Protein AF-A0A3C0INK4-F1 (afdb_monomer)

Foldseek 3Di:
DDPDQDAFDQEPQGTHGQDWDDKDKDKDKDWDDPDPFKIKMKMKMKIWTAWHLWDCPPPDDPQFDLDWPALQAQDDPLHGAFPDDDPPDPRPRRPTHSQHPHDDLPQTTTKMKMKMKIWMGGHQKIKIKMKIKMWGADPNQDHPNDGDIKIKMKIKIKIKGADDVRFKIKMKMKMKIKIFGPPAFADPPQPPHDHRDGFIKMKIKIKIKIWGHPDPFKIKMKMWMKMFIGRGHNRHSRHRDIDTDMGIDIGGHD

Nearest PDB structures (foldseek):
  1nqg-assembly1_A  TM=5.247E-01  e=2.963E-02  Escherichia coli
  4aiq-assembly1_A  TM=4.097E-01  e=4.530E-02  Neisseria meningitidis
  6z99-assembly1_A  TM=4.429E-01  e=3.990E-01  Pseudomonas aeruginosa PAO1
  1by5-assembly1_A  TM=4.501E-01  e=3.060E-01  Escherichia coli
  6z8q-assembly1_A  TM=4.241E-01  e=1.153E+00  Pseudomonas aeruginosa PAO1

Radius of gyration: 21.3 Å; Cα contacts (8 Å, |Δi|>4): 584; chains: 1; bounding box: 51×48×57 Å

Sequence (254 aa):
GNTQPTPDAVNNFGIVRTKRSPSVFAKIAYDKQINSDLRFRISGSIYNNANSQRNTLFAGDRTGSNYFGVMEPATINGLPISIGTSPSNPATQAGPNFTSGRFDPSVANRVTAINISPFLKYKGLELQGGYDNIKGSAYSDVANGSWNKRGWNQIYAEAVYRFFSDQVYVGVRYVSANGEPGGMRYGANDAGKTVGAQAKVNINRLAFAAGYMPTRNMLLKVELLNQQYKDFPWSDYRYEAKLSGFMISAVIGF

pLDDT: mean 88.01, std 14.51, range [35.09, 98.75]

Mean predicted aligned error: 7.07 Å

Secondary structure (DSSP, 8-state):
-----PPPEEETTEEE------EEEEEEEEEEE-SSSEEEEEEEEEEEES--S---TTT--SS--SSSS-SPPPEETTEEPPTTS--SS--B-----TTTT-------SEEEEEEEEEEEEETTEEEEEEEEEEEEE-GGGEETTEE-PEEEEEEEEEEEEEETTTTEEEEEEEEEEEE--TT-B--TTSTTS-TTSBP-EEEEEEEEEEEE-SSTTEEEEEEEEEEEEES--TTSTTTT-EEEEEEEEEEE--

Solvent-accessible surface area (backbone atoms only — not comparable to full-atom values): 13737 Å² total; per-residue (Å²): 128,89,81,71,85,61,75,62,44,75,45,102,60,44,83,41,84,37,69,72,47,73,73,51,73,51,74,51,73,51,76,45,74,78,53,100,47,36,35,42,31,40,33,40,36,41,38,37,27,80,23,35,83,65,56,45,90,78,73,59,74,87,86,51,41,95,40,77,87,30,89,67,53,51,24,61,98,85,40,75,48,51,55,88,68,82,74,93,53,88,59,54,72,66,69,96,52,53,59,21,68,61,86,64,55,53,46,30,22,21,36,38,38,38,38,39,38,46,38,39,32,51,69,49,36,38,39,40,38,35,41,38,43,35,42,21,23,33,77,83,34,42,50,83,91,38,79,50,72,35,45,40,39,34,41,39,43,35,42,35,43,39,39,80,92,68,30,32,38,44,34,41,37,41,37,42,37,37,32,35,43,60,96,43,48,25,44,90,80,28,84,98,51,58,63,71,38,76,32,58,31,38,37,39,37,44,35,40,36,40,36,40,34,92,44,101,41,34,37,42,36,42,37,42,39,43,34,43,33,38,64,43,35,66,52,40,69,48,37,78,32,74,48,74,53,71,46,77,49,78,47,78,62,132

Structure (mmCIF, N/CA/C/O backbone):
data_AF-A0A3C0INK4-F1
#
_entry.id   AF-A0A3C0INK4-F1
#
loop_
_atom_site.group_PDB
_at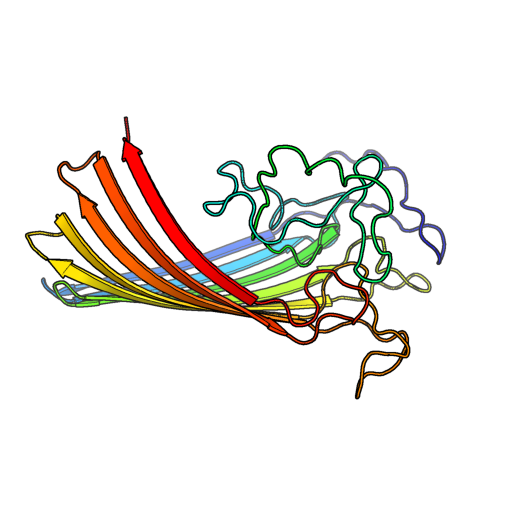om_site.id
_atom_site.type_symbol
_atom_site.label_atom_id
_atom_site.label_alt_id
_atom_site.label_comp_id
_atom_site.label_asym_id
_atom_site.label_entity_id
_atom_site.label_seq_id
_atom_site.pdbx_PDB_ins_code
_atom_site.Cartn_x
_atom_site.Cartn_y
_atom_site.Cartn_z
_atom_site.occupancy
_atom_site.B_iso_or_equiv
_atom_site.auth_seq_id
_atom_site.auth_comp_id
_atom_site.auth_asym_id
_atom_site.auth_atom_id
_atom_site.pdbx_PDB_model_num
ATOM 1 N N . GLY A 1 1 ? 31.359 3.739 3.525 1.00 39.81 1 GLY A N 1
ATOM 2 C CA . GLY A 1 1 ? 30.600 2.615 2.938 1.00 39.81 1 GLY A CA 1
ATOM 3 C C . GLY A 1 1 ? 31.432 1.995 1.837 1.00 39.81 1 GLY A C 1
ATOM 4 O O . GLY A 1 1 ? 32.023 2.754 1.086 1.00 39.81 1 GLY A O 1
ATOM 5 N N . ASN A 1 2 ? 31.516 0.661 1.801 1.00 35.09 2 ASN A N 1
ATOM 6 C CA . ASN A 1 2 ? 32.362 -0.133 0.898 1.00 35.09 2 ASN A CA 1
ATOM 7 C C . ASN A 1 2 ? 32.404 0.419 -0.542 1.00 35.09 2 ASN A C 1
ATOM 9 O O . ASN A 1 2 ? 31.366 0.524 -1.192 1.00 35.09 2 ASN A O 1
ATOM 13 N N . THR A 1 3 ? 33.609 0.752 -1.011 1.00 43.62 3 THR A N 1
ATOM 14 C CA . THR A 1 3 ? 33.939 1.329 -2.330 1.00 43.62 3 THR A CA 1
ATOM 15 C C . THR A 1 3 ? 34.221 0.274 -3.400 1.00 43.62 3 THR A C 1
ATOM 17 O O . THR A 1 3 ? 34.671 0.618 -4.490 1.00 43.62 3 THR A O 1
ATOM 20 N N . GLN A 1 4 ? 33.970 -1.005 -3.109 1.00 50.50 4 GLN A N 1
ATOM 21 C CA . GLN A 1 4 ? 34.207 -2.078 -4.069 1.00 50.50 4 GLN A CA 1
ATOM 22 C C . GLN A 1 4 ? 33.312 -1.885 -5.307 1.00 50.50 4 GLN A C 1
ATOM 24 O O . GLN A 1 4 ? 32.102 -1.680 -5.141 1.00 50.50 4 GLN A O 1
ATOM 29 N N . PRO A 1 5 ? 33.876 -1.921 -6.531 1.00 55.62 5 PRO A N 1
ATOM 30 C CA . PRO A 1 5 ? 33.098 -1.834 -7.756 1.00 55.62 5 PRO A CA 1
ATOM 31 C C . PRO A 1 5 ? 32.141 -3.023 -7.798 1.00 55.62 5 PRO A C 1
ATOM 33 O O . PRO A 1 5 ? 32.549 -4.181 -7.846 1.00 55.62 5 PRO A O 1
ATOM 36 N N . THR A 1 6 ? 30.846 -2.742 -7.708 1.00 61.03 6 THR A N 1
ATOM 37 C CA . THR A 1 6 ? 29.823 -3.756 -7.932 1.00 61.03 6 THR A CA 1
ATOM 38 C C . THR A 1 6 ? 29.750 -4.045 -9.431 1.00 61.03 6 THR A C 1
ATOM 40 O O . THR A 1 6 ? 29.879 -3.103 -10.213 1.00 61.03 6 THR A O 1
ATOM 43 N N . PRO A 1 7 ? 29.525 -5.305 -9.844 1.00 71.25 7 PRO A N 1
ATOM 44 C CA . PRO A 1 7 ? 29.338 -5.640 -11.252 1.00 71.25 7 PRO A CA 1
ATOM 45 C C . PRO A 1 7 ? 28.243 -4.767 -11.870 1.00 71.25 7 PRO A C 1
ATOM 47 O O . PRO A 1 7 ? 27.206 -4.533 -11.235 1.00 71.25 7 PRO A O 1
ATOM 50 N N . ASP A 1 8 ? 28.473 -4.273 -13.084 1.00 81.81 8 ASP A N 1
ATOM 51 C CA . ASP A 1 8 ? 27.452 -3.529 -13.812 1.00 81.81 8 ASP A CA 1
ATOM 52 C C . ASP A 1 8 ? 26.285 -4.457 -14.188 1.00 81.81 8 ASP A C 1
ATOM 54 O O . ASP A 1 8 ? 26.465 -5.646 -14.455 1.00 81.81 8 ASP A O 1
ATOM 58 N N . ALA A 1 9 ? 25.067 -3.918 -14.181 1.00 81.56 9 ALA A N 1
ATOM 59 C CA . ALA A 1 9 ? 23.890 -4.643 -14.634 1.00 81.56 9 ALA A CA 1
ATOM 60 C C . ALA A 1 9 ? 23.828 -4.579 -16.162 1.00 81.56 9 ALA A C 1
ATOM 62 O O . ALA A 1 9 ? 24.248 -3.591 -16.757 1.00 81.56 9 ALA A O 1
ATOM 63 N N . VAL A 1 10 ? 23.283 -5.606 -16.805 1.00 83.62 10 VAL A N 1
ATOM 64 C CA . VAL A 1 10 ? 23.081 -5.620 -18.259 1.00 83.62 10 VAL A CA 1
ATOM 65 C C . VAL A 1 10 ? 21.589 -5.711 -18.535 1.00 83.62 10 VAL A C 1
ATOM 67 O O . VAL A 1 10 ? 20.890 -6.522 -17.928 1.00 83.62 10 VAL A O 1
ATOM 70 N N . ASN A 1 11 ? 21.094 -4.857 -19.424 1.00 84.62 11 ASN A N 1
ATOM 71 C CA . ASN A 1 11 ? 19.722 -4.897 -19.914 1.00 84.62 11 ASN A CA 1
ATOM 72 C C . ASN A 1 11 ? 19.696 -4.780 -21.450 1.00 84.62 11 ASN A C 1
ATOM 74 O O . ASN A 1 11 ? 20.742 -4.714 -22.095 1.00 84.62 11 ASN A O 1
ATOM 78 N N . ASN A 1 12 ? 18.501 -4.718 -22.044 1.00 85.12 12 ASN A N 1
ATOM 79 C CA . ASN A 1 12 ? 18.325 -4.642 -23.503 1.00 85.12 12 ASN A CA 1
ATOM 80 C C . ASN A 1 12 ? 18.949 -3.392 -24.160 1.00 85.12 12 ASN A C 1
ATOM 82 O O . ASN A 1 12 ? 19.055 -3.338 -25.380 1.00 85.12 12 ASN A O 1
ATOM 86 N N . PHE A 1 13 ? 19.347 -2.394 -23.370 1.00 84.50 13 PHE A N 1
ATOM 87 C CA . PHE A 1 13 ? 19.984 -1.153 -23.813 1.00 84.50 13 PHE A CA 1
ATOM 88 C C . PHE A 1 13 ? 21.476 -1.085 -23.438 1.00 84.50 13 PHE A C 1
ATOM 90 O O . PHE A 1 13 ? 22.099 -0.036 -23.608 1.00 84.50 13 PHE A O 1
ATOM 97 N N . GLY A 1 14 ? 22.055 -2.186 -22.944 1.00 85.25 14 GLY A N 1
ATOM 98 C CA . GLY A 1 14 ? 23.482 -2.325 -22.659 1.00 85.25 14 GLY A CA 1
ATOM 99 C C . GLY A 1 14 ? 23.831 -2.332 -21.169 1.00 85.25 14 GLY A C 1
ATOM 100 O O . GLY A 1 14 ? 23.090 -2.849 -20.332 1.00 85.25 14 GLY A O 1
ATOM 101 N N . ILE A 1 15 ? 25.016 -1.801 -20.857 1.00 84.81 15 ILE A N 1
ATOM 102 C CA . ILE A 1 15 ? 25.606 -1.806 -19.514 1.00 84.81 15 ILE A CA 1
ATOM 103 C C . ILE A 1 15 ? 25.034 -0.655 -18.675 1.00 84.81 15 ILE A C 1
ATOM 105 O O . ILE A 1 15 ? 25.064 0.511 -19.071 1.00 84.81 15 ILE A O 1
ATOM 109 N N . VAL A 1 16 ? 24.561 -0.977 -17.474 1.00 85.94 16 VAL A N 1
ATOM 110 C CA . VAL A 1 16 ? 23.967 -0.061 -16.502 1.00 85.94 16 VAL A CA 1
ATOM 111 C C . VAL A 1 16 ? 24.802 -0.041 -15.225 1.00 85.94 16 VAL A C 1
ATOM 113 O O . VAL A 1 16 ? 24.887 -1.028 -14.492 1.00 85.94 16 VAL A O 1
ATOM 116 N N . ARG A 1 17 ? 25.376 1.124 -14.913 1.00 81.88 17 ARG A N 1
ATOM 117 C CA . ARG A 1 17 ? 26.256 1.286 -13.748 1.00 81.88 17 ARG A CA 1
ATOM 118 C C . ARG A 1 17 ? 25.521 1.086 -12.422 1.00 81.88 17 ARG A C 1
ATOM 120 O O . ARG A 1 17 ? 24.546 1.784 -12.124 1.00 81.88 17 ARG A O 1
ATOM 127 N N . THR A 1 18 ? 26.045 0.213 -11.562 1.00 81.75 18 THR A N 1
ATOM 128 C CA . THR A 1 18 ? 25.401 -0.164 -10.285 1.00 81.75 18 THR A CA 1
ATOM 129 C C . THR A 1 18 ? 25.934 0.569 -9.049 1.00 81.75 18 THR A C 1
ATOM 131 O O . THR A 1 18 ? 25.636 0.186 -7.916 1.00 81.75 18 THR A O 1
ATOM 134 N N . LYS A 1 19 ? 26.685 1.665 -9.243 1.00 83.69 19 LYS A N 1
ATOM 135 C CA . LYS A 1 19 ? 27.312 2.437 -8.154 1.00 83.69 19 LYS A CA 1
ATOM 136 C C . LYS A 1 19 ? 26.316 2.783 -7.042 1.00 83.69 19 LYS A C 1
ATOM 138 O O . LYS A 1 19 ? 25.370 3.544 -7.255 1.00 83.69 19 LYS A O 1
ATOM 143 N N . ARG A 1 20 ? 26.588 2.280 -5.837 1.00 87.56 20 ARG A N 1
ATOM 144 C CA . ARG A 1 20 ? 25.758 2.508 -4.649 1.00 87.56 20 ARG A CA 1
ATOM 145 C C . ARG A 1 20 ? 25.823 3.965 -4.193 1.00 87.56 20 ARG A C 1
ATOM 147 O O . ARG A 1 20 ? 26.881 4.590 -4.195 1.00 87.56 20 ARG A O 1
ATOM 154 N N . SER A 1 21 ? 24.678 4.472 -3.766 1.00 91.19 21 SER A N 1
ATOM 155 C CA . SER A 1 21 ? 24.490 5.802 -3.197 1.00 91.19 21 SER A CA 1
ATOM 156 C C . SER A 1 21 ? 23.994 5.681 -1.753 1.00 91.19 21 SER A C 1
ATOM 158 O O . SER A 1 21 ? 23.329 4.693 -1.418 1.00 91.19 21 SER A O 1
ATOM 160 N N . PRO A 1 22 ? 24.290 6.663 -0.885 1.00 92.12 22 PRO A N 1
ATOM 161 C CA . PRO A 1 22 ? 23.700 6.724 0.446 1.00 92.12 22 PRO A CA 1
ATOM 162 C C . PRO A 1 22 ? 22.168 6.720 0.393 1.00 92.12 22 PRO A C 1
ATOM 164 O O . PRO A 1 22 ? 21.564 7.225 -0.555 1.00 92.12 22 PRO A O 1
ATOM 167 N N . SER A 1 23 ? 21.551 6.160 1.433 1.00 94.00 23 SER A N 1
ATOM 168 C CA . SER A 1 23 ? 20.118 6.336 1.680 1.00 94.00 23 SER A CA 1
ATOM 169 C C . SER A 1 23 ? 19.925 7.488 2.655 1.00 94.00 23 SER A C 1
ATOM 171 O O . SER A 1 23 ? 20.630 7.555 3.660 1.00 94.00 23 SER A O 1
ATOM 173 N N . VAL A 1 24 ? 18.961 8.358 2.382 1.00 95.94 24 VAL A N 1
ATOM 174 C CA . VAL A 1 24 ? 18.567 9.457 3.267 1.00 95.94 24 VAL A CA 1
ATOM 175 C C . VAL A 1 24 ? 17.118 9.243 3.665 1.00 95.94 24 VAL A C 1
ATOM 177 O O . VAL A 1 24 ? 16.276 8.957 2.816 1.00 95.94 24 VAL A O 1
ATOM 180 N N . PHE A 1 25 ? 16.818 9.375 4.951 1.00 96.81 25 PHE A N 1
ATOM 181 C CA . PHE A 1 25 ? 15.455 9.292 5.449 1.00 96.81 25 PHE A CA 1
ATOM 182 C C . PHE A 1 25 ? 15.209 10.359 6.506 1.00 96.81 25 PHE A C 1
ATOM 184 O O . PHE A 1 25 ? 16.113 10.737 7.247 1.00 96.81 25 PHE A O 1
ATOM 191 N N . ALA A 1 26 ? 13.973 10.834 6.569 1.00 98.25 26 ALA A N 1
ATOM 192 C CA . ALA A 1 26 ? 13.518 11.748 7.600 1.00 98.25 26 ALA A CA 1
ATOM 193 C C . ALA A 1 26 ? 12.065 11.439 7.951 1.00 98.25 26 ALA A C 1
ATOM 195 O O . ALA A 1 26 ? 11.282 11.005 7.101 1.00 98.25 26 ALA A O 1
ATOM 196 N N . LYS A 1 27 ? 11.705 11.670 9.211 1.00 98.50 27 LYS A N 1
ATOM 197 C CA . LYS A 1 27 ? 10.340 11.528 9.707 1.00 98.50 27 LYS A CA 1
ATOM 198 C C . LYS A 1 27 ? 10.056 12.626 10.713 1.00 98.50 27 LYS A C 1
ATOM 200 O O . LYS A 1 27 ? 10.868 12.881 11.596 1.00 98.50 27 LYS A O 1
ATOM 205 N N . ILE A 1 28 ? 8.885 13.226 10.583 1.00 98.44 28 ILE A N 1
ATOM 206 C CA . ILE A 1 28 ? 8.348 14.188 11.536 1.00 98.44 28 ILE A CA 1
ATOM 207 C C . ILE A 1 28 ? 6.951 13.743 11.948 1.00 98.44 28 ILE A C 1
ATOM 209 O O . ILE A 1 28 ? 6.222 13.126 11.166 1.00 98.44 28 ILE A O 1
ATOM 213 N N . ALA A 1 29 ? 6.580 14.030 13.189 1.00 98.38 29 ALA A N 1
ATOM 214 C CA . ALA A 1 29 ? 5.248 13.751 13.691 1.00 98.38 29 ALA A CA 1
ATOM 215 C C . ALA A 1 29 ? 4.838 14.792 14.729 1.00 98.38 29 ALA A C 1
ATOM 217 O O . ALA A 1 29 ? 5.654 15.227 15.539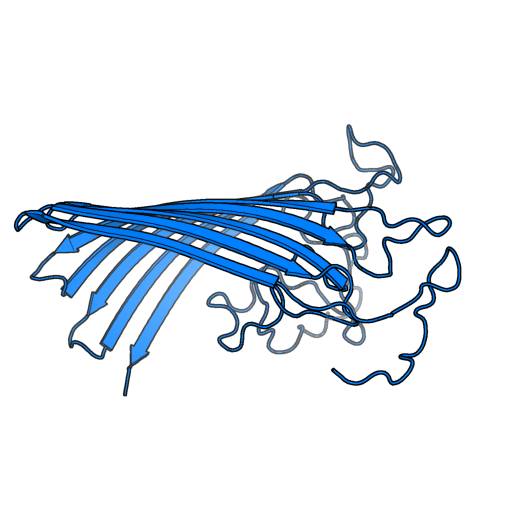 1.00 98.38 29 ALA A O 1
ATOM 218 N N . TYR A 1 30 ? 3.559 15.142 14.708 1.00 98.50 30 TYR A N 1
ATOM 219 C CA . TYR A 1 30 ? 2.878 15.848 15.780 1.00 98.50 30 TYR A CA 1
ATOM 220 C C . TYR A 1 30 ? 1.850 14.893 16.376 1.00 98.50 30 TYR A C 1
ATOM 222 O O . TYR A 1 30 ? 1.036 14.342 15.638 1.00 98.50 30 TYR A O 1
ATOM 230 N N . ASP A 1 31 ? 1.901 14.675 17.685 1.00 98.50 31 ASP A N 1
ATOM 231 C CA . ASP A 1 31 ? 0.983 13.806 18.421 1.00 98.50 31 ASP A CA 1
ATOM 232 C C . ASP A 1 31 ? 0.559 14.528 19.695 1.00 98.50 31 ASP A C 1
ATOM 234 O O . ASP A 1 31 ? 1.404 14.949 20.491 1.00 98.50 31 ASP A O 1
ATOM 238 N N . LYS A 1 32 ? -0.747 14.719 19.865 1.00 98.38 32 LYS A N 1
ATOM 239 C CA . LYS A 1 32 ? -1.294 15.439 21.004 1.00 98.38 32 LYS A CA 1
ATOM 2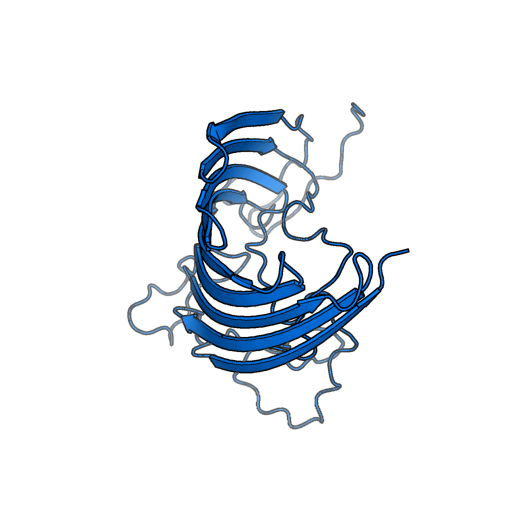40 C C . LYS A 1 32 ? -2.575 14.786 21.493 1.00 98.38 32 LYS A C 1
ATOM 242 O O . LYS A 1 32 ? -3.564 14.677 20.768 1.00 98.38 32 LYS A O 1
ATOM 247 N N . GLN A 1 33 ? -2.565 14.436 22.774 1.00 98.19 33 GLN A N 1
ATOM 248 C CA . GLN A 1 33 ? -3.781 14.261 23.553 1.00 98.19 33 GLN A CA 1
ATOM 249 C C . GLN A 1 33 ? -4.325 15.660 23.874 1.00 98.19 33 GLN A C 1
ATOM 251 O O . GLN A 1 33 ? -3.692 16.417 24.612 1.00 98.19 33 GLN A O 1
ATOM 256 N N . ILE A 1 34 ? -5.438 16.034 23.247 1.00 97.88 34 ILE A N 1
ATOM 257 C CA . ILE A 1 34 ? -6.031 17.371 23.373 1.00 97.88 34 ILE A CA 1
ATOM 258 C C . ILE A 1 34 ? -6.817 17.468 24.686 1.00 97.88 34 ILE A C 1
ATOM 260 O O . ILE A 1 34 ? -6.717 18.467 25.390 1.00 97.88 34 ILE A O 1
ATOM 264 N N . ASN A 1 35 ? -7.566 16.418 25.029 1.00 97.38 35 ASN A N 1
ATOM 265 C CA . ASN A 1 35 ? -8.278 16.258 26.302 1.00 97.38 35 ASN A CA 1
ATOM 266 C C . ASN A 1 35 ? -8.450 14.759 26.622 1.00 97.38 35 ASN A C 1
ATOM 268 O O . ASN A 1 35 ? -7.834 13.933 25.955 1.00 97.38 35 ASN A O 1
ATOM 272 N N . SER A 1 36 ? -9.260 14.381 27.616 1.00 96.12 36 SER A N 1
ATOM 273 C CA . SER A 1 36 ? -9.478 12.968 27.986 1.00 96.12 36 SER A CA 1
ATOM 274 C C . SER A 1 36 ? -10.001 12.093 26.842 1.00 96.12 36 SER A C 1
ATOM 276 O O . SER A 1 36 ? -9.715 10.899 26.808 1.00 96.12 36 SER A O 1
ATOM 278 N N . ASP A 1 37 ? -10.715 12.686 25.885 1.00 96.50 37 ASP A N 1
ATOM 279 C CA . ASP A 1 37 ? -11.488 11.959 24.880 1.00 96.50 37 ASP A CA 1
ATOM 280 C C . ASP A 1 37 ? -10.878 12.063 23.479 1.00 96.50 37 ASP A C 1
ATOM 282 O O . ASP A 1 37 ? -11.095 11.178 22.653 1.00 96.50 37 ASP A O 1
ATOM 286 N N . LEU A 1 38 ? -10.136 13.139 23.200 1.00 98.12 38 LEU A N 1
ATOM 287 C CA . LEU A 1 38 ? -9.653 13.500 21.873 1.00 98.12 38 LEU A CA 1
ATOM 288 C C . LEU A 1 38 ? -8.126 13.413 21.778 1.00 98.12 38 LEU A C 1
ATOM 290 O O . LEU A 1 38 ? -7.400 14.142 22.462 1.00 98.12 38 LEU A O 1
ATOM 294 N N . ARG A 1 39 ? -7.644 12.595 20.841 1.00 98.44 39 ARG A N 1
ATOM 295 C CA . ARG A 1 39 ? -6.241 12.533 20.421 1.00 98.44 39 ARG A CA 1
ATOM 296 C C . ARG A 1 39 ? -6.131 12.791 18.932 1.00 98.44 39 ARG A C 1
ATOM 298 O O . ARG A 1 39 ? -6.867 12.208 18.143 1.00 98.44 39 ARG A O 1
ATOM 305 N N . PHE A 1 40 ? -5.154 13.593 18.547 1.00 98.50 40 PHE A N 1
ATOM 306 C CA . PHE A 1 40 ? -4.812 13.818 17.153 1.00 98.50 40 PHE A CA 1
ATOM 307 C C . PHE A 1 40 ? -3.334 13.526 16.928 1.00 98.50 40 PHE A C 1
ATOM 309 O O . PHE A 1 40 ? -2.484 13.917 17.728 1.00 98.50 40 PHE A O 1
ATOM 316 N N . ARG A 1 41 ? -3.026 12.857 15.818 1.00 98.62 41 ARG A N 1
ATOM 317 C CA . ARG A 1 41 ? -1.658 12.661 15.358 1.00 98.62 41 ARG A CA 1
ATOM 318 C C . ARG A 1 41 ? -1.582 12.832 13.853 1.00 98.62 41 ARG A C 1
ATOM 320 O O . ARG A 1 41 ? -2.395 12.293 13.116 1.00 98.62 41 ARG A O 1
ATOM 327 N N . ILE A 1 42 ? -0.538 13.491 13.384 1.00 98.56 42 ILE A N 1
ATOM 328 C CA . ILE A 1 42 ? -0.155 13.487 11.977 1.00 98.56 42 ILE A CA 1
ATOM 329 C C . ILE A 1 42 ? 1.337 13.219 11.879 1.00 98.56 42 ILE A C 1
ATOM 331 O O . ILE A 1 42 ? 2.130 13.745 12.656 1.00 98.56 42 ILE A O 1
ATOM 335 N N . SER A 1 43 ? 1.728 12.373 10.934 1.00 98.62 43 SER A N 1
ATOM 336 C CA . SER A 1 43 ? 3.136 12.134 10.636 1.00 98.62 43 SER A CA 1
ATOM 337 C C . SER A 1 43 ? 3.401 12.209 9.147 1.00 98.62 43 SER A C 1
ATOM 339 O O . SER A 1 43 ? 2.525 11.897 8.342 1.00 98.62 43 SER A O 1
ATOM 341 N N . GLY A 1 44 ? 4.618 12.611 8.804 1.00 98.62 44 GLY A N 1
ATOM 342 C CA . GLY A 1 44 ? 5.140 12.579 7.451 1.00 98.62 44 GLY A CA 1
ATOM 343 C C . GLY A 1 44 ? 6.536 11.975 7.454 1.00 98.62 44 GLY A C 1
ATOM 344 O O . GLY A 1 44 ? 7.317 12.201 8.381 1.00 98.62 44 GLY A O 1
ATOM 345 N N . SER A 1 45 ? 6.866 11.205 6.428 1.00 98.38 45 SER A N 1
ATOM 346 C CA . SER A 1 45 ? 8.216 10.683 6.241 1.00 98.38 45 SER A CA 1
ATOM 347 C C . SER A 1 45 ? 8.626 10.686 4.783 1.00 98.38 45 SER A C 1
ATOM 349 O O . SER A 1 45 ? 7.788 10.540 3.896 1.00 98.38 45 SER A O 1
ATOM 351 N N . ILE A 1 46 ? 9.929 10.786 4.561 1.00 98.25 46 ILE A N 1
ATOM 352 C CA . ILE A 1 46 ? 10.564 10.628 3.261 1.00 98.25 46 ILE A CA 1
ATOM 353 C C . ILE A 1 46 ? 11.713 9.628 3.379 1.00 98.25 46 ILE A C 1
ATOM 355 O O . ILE A 1 46 ? 12.460 9.631 4.356 1.00 98.25 46 ILE A O 1
ATOM 359 N N . TYR A 1 47 ? 11.862 8.789 2.365 1.00 97.06 47 TYR A N 1
ATOM 360 C CA . TYR A 1 47 ? 13.012 7.926 2.142 1.00 97.06 47 TYR A CA 1
ATOM 361 C C . TYR A 1 47 ? 13.508 8.145 0.716 1.00 97.06 47 TYR A C 1
ATOM 363 O O . TYR A 1 47 ? 12.716 8.134 -0.224 1.00 97.06 47 TYR A O 1
ATOM 371 N N . ASN A 1 48 ? 14.810 8.328 0.537 1.00 96.56 48 ASN A N 1
ATOM 372 C CA . ASN A 1 48 ? 15.444 8.432 -0.765 1.00 96.56 48 ASN A CA 1
ATOM 373 C C . ASN A 1 48 ? 16.681 7.537 -0.830 1.00 96.56 48 ASN A C 1
ATOM 375 O O . ASN A 1 48 ? 17.554 7.591 0.033 1.00 96.56 48 ASN A O 1
ATOM 379 N N . ASN A 1 49 ? 16.779 6.759 -1.902 1.00 95.25 49 ASN A N 1
ATOM 380 C CA . ASN A 1 49 ? 18.002 6.110 -2.329 1.00 95.25 49 ASN A CA 1
ATOM 381 C C . ASN A 1 49 ? 18.206 6.381 -3.824 1.00 95.25 49 ASN A C 1
ATOM 383 O O . ASN A 1 49 ? 17.404 5.969 -4.670 1.00 95.25 49 ASN A O 1
ATOM 387 N N . ALA A 1 50 ? 19.285 7.096 -4.147 1.00 92.31 50 ALA A N 1
ATOM 388 C CA . ALA A 1 50 ? 19.563 7.522 -5.512 1.00 92.31 50 ALA A CA 1
ATOM 389 C C . ALA A 1 50 ? 20.046 6.386 -6.427 1.00 92.31 50 ALA A C 1
ATOM 391 O O . ALA A 1 50 ? 19.840 6.494 -7.633 1.00 92.31 50 ALA A O 1
ATOM 392 N N . ASN A 1 51 ? 20.664 5.334 -5.882 1.00 91.06 51 ASN A N 1
ATOM 393 C CA . ASN A 1 51 ? 21.027 4.105 -6.587 1.00 91.06 51 ASN A CA 1
ATOM 394 C C . ASN A 1 51 ? 21.494 3.050 -5.575 1.00 91.06 51 ASN A C 1
ATOM 396 O O . ASN A 1 51 ? 22.450 3.262 -4.829 1.00 91.06 51 ASN A O 1
ATOM 400 N N . SER A 1 52 ? 20.860 1.891 -5.586 1.00 89.50 52 SER A N 1
ATOM 401 C CA . SER A 1 52 ? 21.251 0.710 -4.827 1.00 89.50 52 SER A CA 1
ATOM 402 C C . SER A 1 52 ? 21.194 -0.497 -5.752 1.00 89.50 52 SER A C 1
ATOM 404 O O . SER A 1 52 ? 20.390 -0.528 -6.680 1.00 89.50 52 SER A O 1
ATOM 406 N N . GLN A 1 53 ? 22.031 -1.505 -5.501 1.00 85.94 53 GLN A N 1
ATOM 407 C CA . GLN A 1 53 ? 22.006 -2.744 -6.286 1.00 85.94 53 GLN A CA 1
ATOM 408 C C . GLN A 1 53 ? 20.668 -3.478 -6.148 1.00 85.94 53 GLN A C 1
ATOM 410 O O . GLN A 1 53 ? 20.183 -4.083 -7.100 1.00 85.94 53 GLN A O 1
ATOM 415 N N . ARG A 1 54 ? 20.079 -3.404 -4.953 1.00 84.81 54 ARG A N 1
ATOM 416 C CA . ARG A 1 54 ? 18.722 -3.831 -4.644 1.00 84.81 54 ARG A CA 1
ATOM 417 C C . ARG A 1 54 ? 18.315 -3.200 -3.314 1.00 84.81 54 ARG A C 1
ATOM 419 O O . ARG A 1 54 ? 19.118 -3.169 -2.383 1.00 84.81 54 ARG A O 1
ATOM 426 N N . ASN A 1 55 ? 17.075 -2.750 -3.212 1.00 87.94 55 ASN A N 1
ATOM 427 C CA . ASN A 1 55 ? 16.404 -2.413 -1.968 1.00 87.94 55 ASN A CA 1
ATOM 428 C C . ASN A 1 55 ? 15.173 -3.310 -1.807 1.00 87.94 55 ASN A C 1
ATOM 430 O O . ASN A 1 55 ? 14.616 -3.810 -2.784 1.00 87.94 55 ASN A O 1
ATOM 434 N N . THR A 1 56 ? 14.775 -3.531 -0.562 1.00 86.38 56 THR A N 1
ATOM 435 C CA . THR A 1 56 ? 13.629 -4.373 -0.207 1.00 86.38 56 THR A CA 1
ATOM 436 C C . THR A 1 56 ? 12.531 -3.557 0.465 1.00 86.38 56 THR A C 1
ATOM 438 O O . THR A 1 56 ? 11.753 -4.113 1.234 1.00 86.38 56 THR A O 1
ATOM 441 N N . LEU A 1 57 ? 12.449 -2.249 0.186 1.00 87.25 57 LEU A N 1
ATOM 442 C CA . LEU A 1 57 ? 11.503 -1.350 0.857 1.00 87.25 57 LEU A CA 1
ATOM 443 C C . LEU A 1 57 ? 10.049 -1.836 0.724 1.00 87.25 57 LEU A C 1
ATOM 445 O O . LEU A 1 57 ? 9.298 -1.758 1.689 1.00 87.25 57 LEU A O 1
ATOM 449 N N . PHE A 1 58 ? 9.688 -2.401 -0.434 1.00 85.56 58 PHE A N 1
ATOM 450 C CA . PHE A 1 58 ? 8.348 -2.948 -0.707 1.00 85.56 58 PHE A CA 1
ATOM 451 C C . PHE A 1 58 ? 8.309 -4.481 -0.844 1.00 85.56 58 PHE A C 1
ATOM 453 O O . PHE A 1 58 ? 7.230 -5.063 -0.932 1.00 85.56 58 PHE A O 1
ATOM 460 N N . ALA A 1 59 ? 9.473 -5.136 -0.779 1.00 82.50 59 ALA A N 1
ATOM 461 C CA . ALA A 1 59 ? 9.643 -6.576 -1.009 1.00 82.50 59 ALA A CA 1
ATOM 462 C C . ALA A 1 59 ? 10.171 -7.352 0.216 1.00 82.50 59 ALA A C 1
ATOM 464 O O . ALA A 1 59 ? 10.412 -8.552 0.125 1.00 82.50 59 ALA A O 1
ATOM 465 N N . GLY A 1 60 ? 10.461 -6.666 1.328 1.00 75.12 60 GLY A N 1
ATOM 466 C CA . GLY A 1 60 ? 11.267 -7.188 2.441 1.00 75.12 60 GLY A CA 1
ATOM 467 C C . GLY A 1 60 ? 10.501 -7.580 3.699 1.00 75.12 60 GLY A C 1
ATOM 468 O O . GLY A 1 60 ? 11.116 -7.713 4.755 1.00 75.12 60 GLY A O 1
ATOM 469 N N . ASP A 1 61 ? 9.181 -7.702 3.625 1.00 74.31 61 ASP A N 1
ATOM 470 C CA . ASP A 1 61 ? 8.372 -8.034 4.794 1.00 74.31 61 ASP A CA 1
ATOM 471 C C . ASP A 1 61 ? 8.599 -9.484 5.236 1.00 74.31 61 ASP A C 1
ATOM 473 O O . ASP A 1 61 ? 8.560 -10.412 4.428 1.00 74.31 61 ASP A O 1
ATOM 477 N N . ARG A 1 62 ? 8.840 -9.662 6.535 1.00 68.00 62 ARG A N 1
ATOM 478 C CA . ARG A 1 62 ? 9.141 -10.955 7.158 1.00 68.00 62 ARG A CA 1
ATOM 479 C C . ARG A 1 62 ? 7.902 -11.653 7.710 1.00 68.00 62 ARG A C 1
ATOM 481 O O . ARG A 1 62 ? 7.971 -12.843 7.986 1.00 68.00 62 ARG A O 1
ATOM 488 N N . THR A 1 63 ? 6.797 -10.928 7.882 1.00 65.19 63 THR A N 1
ATOM 489 C CA . THR A 1 63 ? 5.544 -11.474 8.431 1.00 65.19 63 THR A CA 1
ATOM 490 C C . THR A 1 63 ? 4.695 -12.189 7.380 1.00 65.19 63 THR A C 1
ATOM 492 O O . THR A 1 63 ? 3.747 -12.886 7.726 1.00 65.19 63 THR A O 1
ATOM 495 N N . GLY A 1 64 ? 5.074 -12.086 6.102 1.00 74.62 64 GLY A N 1
ATOM 496 C CA . GLY A 1 64 ? 4.361 -12.717 4.998 1.00 74.62 64 GLY A CA 1
ATOM 497 C C . GLY A 1 64 ? 3.083 -11.967 4.627 1.00 74.62 64 GLY A C 1
ATOM 498 O O . GLY A 1 64 ? 3.016 -10.740 4.712 1.00 74.62 64 GLY A O 1
ATOM 499 N N . SER A 1 65 ? 2.080 -12.691 4.141 1.00 80.50 65 SER A N 1
ATOM 500 C CA . SER A 1 65 ? 0.762 -12.149 3.835 1.00 80.50 65 SER A CA 1
ATOM 501 C C . SER A 1 65 ? -0.264 -12.695 4.812 1.00 80.50 65 SER A C 1
ATOM 503 O O . SER A 1 65 ? -0.189 -13.852 5.206 1.00 80.50 65 SER A O 1
ATOM 505 N N . ASN A 1 66 ? -1.257 -11.871 5.148 1.00 81.50 66 ASN A N 1
ATOM 506 C CA . ASN A 1 66 ? -2.431 -12.309 5.906 1.00 81.50 66 ASN A CA 1
ATOM 507 C C . ASN A 1 66 ? -3.480 -12.992 5.012 1.00 81.50 66 ASN A C 1
ATOM 509 O O . ASN A 1 66 ? -4.515 -13.427 5.506 1.00 81.50 66 ASN A O 1
ATOM 513 N N . TYR A 1 67 ? -3.237 -13.053 3.702 1.00 85.00 67 TYR A N 1
ATOM 514 C CA . TYR A 1 67 ? -4.057 -13.780 2.741 1.00 85.00 67 TYR A CA 1
ATOM 515 C C . TYR A 1 67 ? -3.218 -14.907 2.160 1.00 85.00 67 TYR A C 1
ATOM 517 O O . TYR A 1 67 ? -2.090 -14.667 1.738 1.00 85.00 67 TYR A O 1
ATOM 525 N N . PHE A 1 68 ? -3.767 -16.115 2.135 1.00 82.31 68 PHE A N 1
ATOM 526 C CA . PHE A 1 68 ? -3.069 -17.324 1.703 1.00 82.31 68 PHE A CA 1
ATOM 527 C C . PHE A 1 68 ? -3.774 -17.909 0.476 1.00 82.31 68 PHE A C 1
ATOM 529 O O . PHE A 1 68 ? -5.004 -17.952 0.454 1.00 82.31 68 PHE A O 1
ATOM 536 N N . GLY A 1 69 ? -3.023 -18.333 -0.545 1.00 79.31 69 GLY A N 1
ATOM 537 C CA . GLY A 1 69 ? -3.587 -18.884 -1.787 1.00 79.31 69 GLY A CA 1
ATOM 538 C C . GLY A 1 69 ? -4.354 -17.868 -2.644 1.00 79.31 69 GLY A C 1
ATOM 539 O O . GLY A 1 69 ? -5.139 -18.242 -3.512 1.00 79.31 69 GLY A O 1
ATOM 540 N N . VAL A 1 70 ? -4.174 -16.572 -2.394 1.00 82.12 70 VAL A N 1
ATOM 541 C CA . VAL A 1 70 ? -4.902 -15.494 -3.058 1.00 82.12 70 VAL A CA 1
ATOM 542 C C . VAL A 1 70 ? -4.105 -14.953 -4.236 1.00 82.12 70 VAL A C 1
ATOM 544 O O . VAL A 1 70 ? -2.997 -14.441 -4.071 1.00 82.12 70 VAL A O 1
ATOM 547 N N . MET A 1 71 ? -4.737 -14.953 -5.413 1.00 81.44 71 MET A N 1
ATOM 548 C CA . MET A 1 71 ? -4.179 -14.371 -6.639 1.00 81.44 71 MET A CA 1
ATOM 549 C C . MET A 1 71 ? -2.793 -14.930 -6.977 1.00 81.44 71 MET A C 1
ATOM 551 O O . MET A 1 71 ? -1.880 -14.190 -7.337 1.00 81.44 71 MET A O 1
AT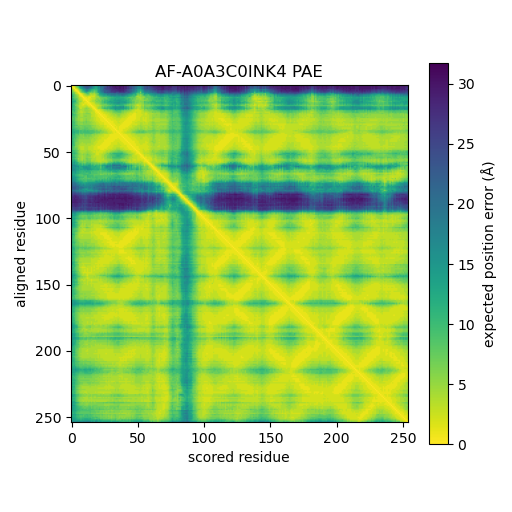OM 555 N N . GLU A 1 72 ? -2.638 -16.244 -6.841 1.00 78.56 72 GLU A N 1
ATOM 556 C CA . GLU A 1 72 ? -1.415 -16.945 -7.209 1.00 78.56 72 GLU A CA 1
ATOM 557 C C . GLU A 1 72 ? -1.522 -17.439 -8.656 1.00 78.56 72 GLU A C 1
ATOM 559 O O . GLU A 1 72 ? -2.484 -18.132 -8.995 1.00 78.56 72 GLU A O 1
ATOM 564 N N . PRO A 1 73 ? -0.574 -17.073 -9.537 1.00 72.19 73 PRO A N 1
ATOM 565 C CA . PRO A 1 73 ? -0.581 -17.569 -10.902 1.00 72.19 73 PRO A CA 1
ATOM 566 C C . PRO A 1 73 ? -0.279 -19.069 -10.915 1.00 72.19 73 PRO A C 1
ATOM 568 O O . PRO A 1 73 ? 0.542 -19.556 -10.134 1.00 72.19 73 PRO A O 1
ATOM 571 N N . ALA A 1 74 ? -0.885 -19.796 -11.856 1.00 68.88 74 ALA A N 1
ATOM 572 C CA . ALA A 1 74 ? -0.414 -21.134 -12.202 1.00 68.88 74 ALA A CA 1
ATOM 573 C C . ALA A 1 74 ? 1.072 -21.062 -12.593 1.00 68.88 74 ALA A C 1
ATOM 575 O O . ALA A 1 74 ? 1.502 -20.063 -13.168 1.00 68.88 74 ALA A O 1
ATOM 576 N N . THR A 1 75 ? 1.866 -22.091 -12.291 1.00 65.81 75 THR A N 1
ATOM 577 C CA . THR A 1 75 ? 3.297 -22.106 -12.635 1.00 65.81 75 THR A CA 1
ATOM 578 C C . THR A 1 75 ? 3.670 -23.333 -13.460 1.00 65.81 75 THR A C 1
ATOM 580 O O . THR A 1 75 ? 3.105 -24.408 -13.266 1.00 65.81 75 THR A O 1
ATOM 583 N N . ILE A 1 76 ? 4.634 -23.174 -14.371 1.00 58.59 76 ILE A N 1
ATOM 584 C CA . ILE A 1 76 ? 5.376 -24.275 -15.006 1.00 58.59 76 ILE A CA 1
ATOM 585 C C . ILE A 1 76 ? 6.843 -24.088 -14.620 1.00 58.59 76 ILE A C 1
ATOM 587 O O . ILE A 1 76 ? 7.402 -23.012 -14.827 1.00 58.59 76 ILE A O 1
ATOM 591 N N . ASN A 1 77 ? 7.467 -25.115 -14.034 1.00 62.91 77 ASN A N 1
ATOM 592 C CA . ASN A 1 77 ? 8.862 -25.074 -13.568 1.00 62.91 77 ASN A CA 1
ATOM 593 C C . ASN A 1 77 ? 9.171 -23.887 -12.626 1.00 62.91 77 ASN A C 1
ATOM 595 O O . ASN A 1 77 ? 10.250 -23.302 -12.685 1.00 62.91 77 ASN A O 1
ATOM 599 N N . GLY A 1 78 ? 8.209 -23.496 -11.780 1.00 59.12 78 GLY A N 1
ATOM 600 C CA . GLY A 1 78 ? 8.359 -22.377 -10.840 1.00 59.12 78 GLY A CA 1
ATOM 601 C C . GLY A 1 78 ? 8.261 -20.978 -11.464 1.00 59.12 78 GLY A C 1
ATOM 602 O O . GLY A 1 78 ? 8.439 -19.989 -10.755 1.00 59.12 78 GLY A O 1
ATOM 603 N N . LEU A 1 79 ? 7.956 -20.871 -12.763 1.00 60.19 79 LEU A N 1
ATOM 604 C CA . LEU A 1 79 ? 7.712 -19.600 -13.443 1.00 60.19 79 LEU A CA 1
ATOM 605 C C . LEU A 1 79 ? 6.202 -19.332 -13.565 1.00 60.19 79 LEU A C 1
ATOM 607 O O . LEU A 1 79 ? 5.470 -20.230 -13.988 1.00 60.19 79 LEU A O 1
ATOM 611 N N . PRO A 1 80 ? 5.722 -18.119 -13.228 1.00 61.41 80 PRO A N 1
ATOM 612 C CA . PRO A 1 80 ? 4.326 -17.725 -13.414 1.00 61.41 80 PRO A CA 1
ATOM 613 C C . PRO A 1 80 ? 3.857 -17.858 -14.866 1.00 61.41 80 PRO A C 1
ATOM 615 O O . PRO A 1 80 ? 4.498 -17.339 -15.779 1.00 61.41 80 PRO A O 1
ATOM 618 N N . ILE A 1 81 ? 2.698 -18.479 -15.069 1.00 64.38 81 ILE A N 1
ATOM 619 C CA . ILE A 1 81 ? 1.964 -18.508 -16.333 1.00 64.38 81 ILE A CA 1
ATOM 620 C C . ILE A 1 81 ? 0.980 -17.335 -16.337 1.00 64.38 81 ILE A C 1
ATOM 622 O O . ILE A 1 81 ? 0.188 -17.146 -15.415 1.00 64.38 81 ILE A O 1
ATOM 626 N N . SER A 1 82 ? 1.055 -16.540 -17.395 1.00 59.69 82 SER A N 1
ATOM 627 C CA . SER A 1 82 ? 0.142 -15.444 -17.722 1.00 59.69 82 SER A CA 1
ATOM 628 C C . SER A 1 82 ? -1.035 -15.981 -18.563 1.00 59.69 82 SER A C 1
ATOM 630 O O . SER A 1 82 ? -0.839 -16.900 -19.360 1.00 59.69 82 SER A O 1
ATOM 632 N N . ILE A 1 83 ? -2.264 -15.489 -18.342 1.00 53.47 83 ILE A N 1
ATOM 633 C CA . ILE A 1 83 ? -3.514 -16.057 -18.897 1.00 53.47 83 ILE A CA 1
ATOM 634 C C . ILE A 1 83 ? -3.487 -16.056 -20.439 1.00 53.47 83 ILE A C 1
ATOM 636 O O . ILE A 1 83 ? -3.114 -15.066 -21.061 1.00 53.47 83 ILE A O 1
ATOM 640 N N . GLY A 1 84 ? -3.883 -17.182 -21.051 1.00 46.53 84 GLY A N 1
ATOM 641 C CA . GLY A 1 84 ? -3.941 -17.378 -22.511 1.00 46.53 84 GLY A CA 1
ATOM 642 C C . GLY A 1 84 ? -3.477 -18.760 -22.991 1.00 46.53 84 GLY A C 1
ATOM 643 O O . GLY A 1 84 ? -3.749 -19.147 -24.123 1.00 46.53 84 GLY A O 1
ATOM 644 N N . THR A 1 85 ? -2.826 -19.540 -22.127 1.00 41.34 85 THR A N 1
ATOM 645 C CA . THR A 1 85 ? -2.538 -20.958 -22.374 1.00 41.34 85 THR A CA 1
ATOM 646 C C . THR A 1 85 ? -3.448 -21.801 -21.487 1.00 41.34 85 THR A C 1
ATOM 648 O O . THR A 1 85 ? -3.414 -21.699 -20.263 1.00 41.34 85 THR A O 1
ATOM 651 N N . SER A 1 86 ? -4.324 -22.597 -22.101 1.00 38.97 86 SER A N 1
ATOM 652 C CA . SER A 1 86 ? -5.050 -23.642 -21.379 1.00 38.97 86 SER A CA 1
ATOM 653 C C . SER A 1 86 ? -4.006 -24.638 -20.855 1.00 38.97 86 SER A C 1
ATOM 655 O O . SER A 1 86 ? -3.225 -25.138 -21.671 1.00 38.97 86 SER A O 1
ATOM 657 N N . PRO A 1 87 ? -3.906 -24.915 -19.542 1.00 44.03 87 PRO A N 1
ATOM 658 C CA . PRO A 1 87 ? -2.971 -25.917 -19.062 1.00 44.03 87 PRO A CA 1
ATOM 659 C C . PRO A 1 87 ? -3.492 -27.285 -19.510 1.00 44.03 87 PRO A C 1
ATOM 661 O O . PRO A 1 87 ? -4.411 -27.837 -18.916 1.00 44.03 87 PRO A O 1
ATOM 664 N N . SER A 1 88 ? -2.895 -27.857 -20.554 1.00 43.00 88 SER A N 1
ATOM 665 C CA . SER A 1 88 ? -3.038 -29.284 -20.875 1.00 43.00 88 SER A CA 1
ATOM 666 C C . SER A 1 88 ? -2.265 -30.183 -19.895 1.00 43.00 88 SER A C 1
ATOM 668 O O . SER A 1 88 ? -2.249 -31.400 -20.045 1.00 43.00 88 SER A O 1
ATOM 670 N N . ASN A 1 89 ? -1.627 -29.589 -18.883 1.00 42.97 89 ASN A N 1
ATOM 671 C CA . ASN A 1 89 ? -0.842 -30.247 -17.848 1.00 42.97 89 ASN A CA 1
ATOM 672 C C . ASN A 1 89 ? -1.358 -29.756 -16.481 1.00 42.97 89 ASN A C 1
ATOM 674 O O . ASN A 1 89 ? -1.525 -28.539 -16.343 1.00 42.97 89 ASN A O 1
ATOM 678 N N . PRO A 1 90 ? -1.642 -30.624 -15.487 1.00 42.25 90 PRO A N 1
ATOM 679 C CA . PRO A 1 90 ? -2.011 -30.185 -14.143 1.00 42.25 90 PRO A CA 1
ATOM 680 C C . PRO A 1 90 ? -0.972 -29.186 -13.631 1.00 42.25 90 PRO A C 1
ATOM 682 O O . PRO A 1 90 ? 0.174 -29.545 -13.370 1.00 42.25 90 PRO A O 1
ATOM 685 N N . ALA A 1 91 ? -1.366 -27.915 -13.533 1.00 50.53 91 ALA A N 1
ATOM 686 C CA . ALA A 1 91 ? -0.533 -26.877 -12.954 1.00 50.53 91 ALA A CA 1
ATOM 687 C C . ALA A 1 91 ? -0.090 -27.353 -11.567 1.00 50.53 91 ALA A C 1
ATOM 689 O O . ALA A 1 91 ? -0.919 -27.554 -10.678 1.00 50.53 91 ALA A O 1
ATOM 690 N N . THR A 1 92 ? 1.212 -27.568 -11.381 1.00 49.34 92 THR A N 1
ATOM 691 C CA . THR A 1 92 ? 1.771 -27.788 -10.052 1.00 49.34 92 THR A CA 1
ATOM 692 C C . THR A 1 92 ? 1.476 -26.523 -9.262 1.00 49.34 92 THR A C 1
ATOM 694 O O . THR A 1 92 ? 1.971 -25.449 -9.617 1.00 49.34 92 THR A O 1
ATOM 697 N N . GLN A 1 93 ? 0.594 -26.634 -8.266 1.00 49.25 93 GLN A N 1
ATOM 698 C CA . GLN A 1 93 ? 0.253 -25.542 -7.359 1.00 49.25 93 GLN A CA 1
ATOM 699 C C . GLN A 1 93 ? 1.557 -24.870 -6.918 1.00 49.25 93 GLN A C 1
ATOM 701 O O . GLN A 1 93 ? 2.500 -25.564 -6.523 1.00 49.25 93 GLN A O 1
ATOM 706 N N . ALA A 1 94 ? 1.643 -23.544 -7.051 1.00 54.50 94 ALA A N 1
ATOM 707 C CA . ALA A 1 94 ? 2.771 -22.816 -6.495 1.00 54.50 94 ALA A CA 1
ATOM 708 C C . ALA A 1 94 ? 2.870 -23.197 -5.008 1.00 54.50 94 ALA A C 1
ATOM 710 O O . ALA A 1 94 ? 1.862 -23.215 -4.304 1.00 54.50 94 ALA A O 1
ATOM 711 N N . GLY A 1 95 ? 4.059 -23.591 -4.544 1.00 57.06 95 GLY A N 1
ATOM 712 C CA . GLY A 1 95 ? 4.283 -23.870 -3.125 1.00 57.06 95 GLY A CA 1
ATOM 713 C C . GLY A 1 95 ? 3.928 -22.656 -2.248 1.00 57.06 95 GLY A C 1
ATOM 714 O O . GLY A 1 95 ? 3.676 -21.572 -2.774 1.00 57.06 95 GLY A O 1
ATOM 715 N N . PRO A 1 96 ? 3.933 -22.798 -0.911 1.00 62.81 96 PRO A N 1
ATOM 716 C CA . PRO A 1 96 ? 3.508 -21.741 0.008 1.00 62.81 96 PRO A CA 1
ATOM 717 C C . PRO A 1 96 ? 4.148 -20.384 -0.329 1.00 62.81 96 PRO A C 1
ATOM 719 O O . PRO A 1 96 ? 5.364 -20.211 -0.233 1.00 62.81 96 PRO A O 1
ATOM 722 N N . ASN A 1 97 ? 3.319 -19.413 -0.731 1.00 74.56 97 ASN A N 1
ATOM 723 C CA . ASN A 1 97 ? 3.770 -18.100 -1.177 1.00 74.56 97 ASN A CA 1
ATOM 724 C C . ASN A 1 97 ? 3.570 -17.045 -0.080 1.00 74.56 97 ASN A C 1
ATOM 726 O O . ASN A 1 97 ? 2.468 -16.545 0.148 1.00 74.56 97 ASN A O 1
ATOM 730 N N . PHE A 1 98 ? 4.663 -16.619 0.556 1.00 78.25 98 PHE A N 1
ATOM 731 C CA . PHE A 1 98 ? 4.624 -15.567 1.582 1.00 78.25 98 PHE A CA 1
ATOM 732 C C . PHE A 1 98 ? 4.170 -14.196 1.043 1.00 78.25 98 PHE A C 1
ATOM 734 O O . PHE A 1 98 ? 3.862 -13.296 1.824 1.00 78.25 98 PHE A O 1
ATOM 741 N N . THR A 1 99 ? 4.125 -14.019 -0.283 1.00 80.31 99 THR A N 1
ATOM 742 C CA . THR A 1 99 ? 3.657 -12.795 -0.947 1.00 80.31 99 THR A CA 1
ATOM 743 C C . THR A 1 99 ? 2.232 -12.878 -1.496 1.00 80.31 99 THR A C 1
ATOM 745 O O . THR A 1 99 ? 1.784 -11.957 -2.176 1.00 80.31 99 THR A O 1
ATOM 748 N N . SER A 1 100 ? 1.502 -13.950 -1.186 1.00 82.50 100 SER A N 1
ATOM 749 C CA . SER A 1 100 ? 0.139 -14.191 -1.669 1.00 82.50 100 SER A CA 1
ATOM 750 C C . SER A 1 100 ? -0.792 -12.988 -1.441 1.00 82.50 100 SER A C 1
ATOM 752 O O . SER A 1 100 ? -0.773 -12.358 -0.386 1.00 82.50 100 SER A O 1
ATOM 754 N N . GLY A 1 101 ? -1.558 -12.573 -2.450 1.00 80.56 101 GLY A N 1
ATOM 755 C CA . GLY A 1 101 ? -2.433 -11.392 -2.380 1.00 80.56 101 GLY A CA 1
ATOM 756 C C . GLY A 1 101 ? -1.743 -10.025 -2.196 1.00 80.56 101 GLY A C 1
ATOM 757 O O . GLY A 1 101 ? -2.438 -9.012 -2.042 1.00 80.56 101 GLY A O 1
ATOM 758 N N . ARG A 1 102 ? -0.404 -9.954 -2.210 1.00 84.50 102 ARG A N 1
ATOM 759 C CA . ARG A 1 102 ? 0.363 -8.698 -2.141 1.00 84.50 102 ARG A CA 1
ATOM 760 C C . ARG A 1 102 ? 0.706 -8.175 -3.529 1.00 84.50 102 ARG A C 1
ATOM 762 O O . ARG A 1 102 ? 0.666 -8.889 -4.526 1.00 84.50 102 ARG A O 1
ATOM 769 N N . PHE A 1 103 ? 1.069 -6.898 -3.575 1.00 88.44 103 PHE A N 1
ATOM 770 C CA . PHE A 1 103 ? 1.528 -6.248 -4.791 1.00 88.44 103 PHE A CA 1
ATOM 771 C C . PHE A 1 103 ? 2.788 -5.426 -4.524 1.00 88.44 103 PHE A C 1
ATOM 773 O O . PHE A 1 103 ? 2.834 -4.676 -3.551 1.00 88.44 103 PHE A O 1
ATOM 780 N N . ASP A 1 104 ? 3.782 -5.552 -5.403 1.00 89.62 104 ASP A 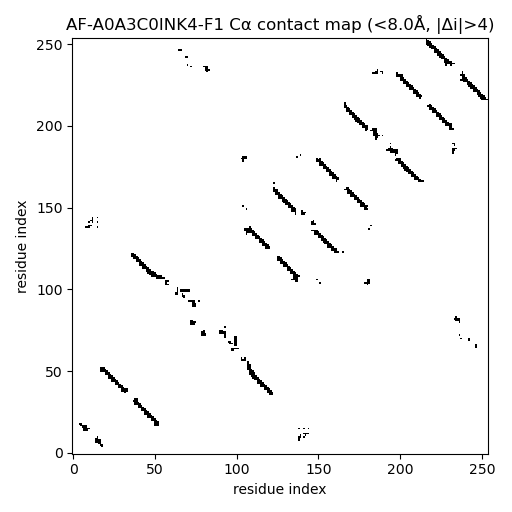N 1
ATOM 781 C CA . ASP A 1 104 ? 5.028 -4.787 -5.367 1.00 89.62 104 ASP A CA 1
ATOM 782 C C . ASP A 1 104 ? 5.215 -4.047 -6.708 1.00 89.62 104 ASP A C 1
ATOM 784 O O . ASP A 1 104 ? 5.248 -4.694 -7.760 1.00 89.62 104 ASP A O 1
ATOM 788 N N . PRO A 1 105 ? 5.357 -2.706 -6.710 1.00 90.94 105 PRO A N 1
ATOM 789 C CA . PRO A 1 105 ? 5.640 -1.936 -7.923 1.00 90.94 105 PRO A CA 1
ATOM 790 C C . PRO A 1 105 ? 7.041 -2.183 -8.516 1.00 90.94 105 PRO A C 1
ATOM 792 O O . PRO A 1 105 ? 7.342 -1.670 -9.596 1.00 90.94 105 PRO A O 1
ATOM 795 N N . SER A 1 106 ? 7.903 -2.963 -7.856 1.00 91.81 106 SER A N 1
ATOM 796 C CA . SER A 1 106 ? 9.222 -3.407 -8.325 1.00 91.81 106 SER A CA 1
ATOM 797 C C . SER A 1 106 ? 10.219 -2.262 -8.571 1.00 91.81 106 SER A C 1
ATOM 799 O O . SER A 1 106 ? 10.945 -2.221 -9.563 1.00 91.81 106 SER A O 1
ATOM 801 N N . VAL A 1 107 ? 10.266 -1.284 -7.661 1.00 92.44 107 VAL A N 1
ATOM 802 C CA . VAL A 1 107 ? 11.192 -0.129 -7.721 1.00 92.44 107 VAL A CA 1
ATOM 803 C C . VAL A 1 107 ? 12.494 -0.385 -6.947 1.00 92.44 107 VAL A C 1
ATOM 805 O O . VAL A 1 107 ? 12.874 0.333 -6.020 1.00 92.44 107 VAL A O 1
ATOM 808 N N . ALA A 1 108 ? 13.181 -1.465 -7.313 1.00 90.44 108 ALA A N 1
ATOM 809 C CA . ALA A 1 108 ? 14.219 -2.069 -6.481 1.00 90.44 108 ALA A CA 1
ATOM 810 C C . ALA A 1 108 ? 15.578 -1.344 -6.470 1.00 90.44 108 ALA A C 1
ATOM 812 O O . ALA A 1 108 ? 16.402 -1.664 -5.618 1.00 90.44 108 ALA A O 1
ATOM 813 N N . ASN A 1 109 ? 15.860 -0.384 -7.357 1.00 92.44 109 ASN A N 1
ATOM 814 C CA . ASN A 1 109 ? 17.207 0.200 -7.466 1.00 92.44 109 ASN A CA 1
ATOM 815 C C . ASN A 1 109 ? 17.275 1.653 -7.020 1.00 92.44 109 ASN A C 1
ATOM 817 O O . ASN A 1 109 ? 18.094 2.007 -6.169 1.00 92.44 109 ASN A O 1
ATOM 821 N N . ARG A 1 110 ? 16.400 2.490 -7.571 1.00 93.69 110 ARG A N 1
ATOM 822 C CA . ARG A 1 110 ? 16.273 3.900 -7.198 1.00 93.69 110 ARG A CA 1
ATOM 823 C C . ARG A 1 110 ? 14.887 4.113 -6.648 1.00 93.69 110 ARG A C 1
ATOM 825 O O . ARG A 1 110 ? 13.925 3.676 -7.274 1.00 93.69 110 ARG A O 1
ATOM 832 N N . VAL A 1 111 ? 14.778 4.807 -5.529 1.00 95.81 111 VAL A N 1
ATOM 833 C CA . VAL A 1 111 ? 13.482 5.029 -4.901 1.00 95.81 111 VAL A CA 1
ATOM 834 C C . VAL A 1 111 ? 13.475 6.341 -4.132 1.00 95.81 111 VAL A C 1
ATOM 836 O O . VAL A 1 111 ? 14.405 6.659 -3.397 1.00 95.81 111 VAL A O 1
ATOM 839 N N . THR A 1 112 ? 12.406 7.099 -4.308 1.00 97.19 112 THR A N 1
ATOM 840 C CA . THR A 1 112 ? 11.954 8.145 -3.403 1.00 97.19 112 THR A CA 1
ATOM 841 C C . THR A 1 112 ? 10.569 7.732 -2.945 1.00 97.19 112 THR A C 1
ATOM 843 O O . THR A 1 112 ? 9.690 7.561 -3.785 1.00 97.19 112 THR A O 1
ATOM 846 N N . ALA A 1 113 ? 10.376 7.563 -1.646 1.00 97.56 113 ALA A N 1
ATOM 847 C CA . ALA A 1 113 ? 9.093 7.245 -1.044 1.00 97.56 113 ALA A CA 1
ATOM 848 C C . ALA A 1 113 ? 8.723 8.346 -0.053 1.00 97.56 113 ALA A C 1
ATOM 850 O O . ALA A 1 113 ? 9.545 8.739 0.772 1.00 97.56 113 ALA A O 1
ATOM 851 N N . ILE A 1 114 ? 7.499 8.845 -0.146 1.00 98.19 114 ILE A N 1
ATOM 852 C CA . ILE A 1 114 ? 6.909 9.817 0.767 1.00 98.19 114 ILE A CA 1
ATOM 853 C C . ILE A 1 114 ? 5.669 9.166 1.362 1.00 98.19 114 ILE A C 1
ATOM 855 O O . ILE A 1 114 ? 4.878 8.589 0.623 1.00 98.19 114 ILE A O 1
ATOM 859 N N . ASN A 1 115 ? 5.496 9.283 2.673 1.00 98.38 115 ASN A N 1
ATOM 860 C CA . ASN A 1 115 ? 4.283 8.881 3.373 1.00 98.38 115 ASN A CA 1
ATOM 861 C C . ASN A 1 115 ? 3.751 10.059 4.192 1.00 98.38 115 ASN A C 1
ATOM 863 O O . ASN A 1 115 ? 4.531 10.781 4.816 1.00 98.38 115 ASN A O 1
ATOM 867 N N . ILE A 1 116 ? 2.432 10.219 4.216 1.00 98.56 116 ILE A N 1
ATOM 868 C CA . ILE A 1 116 ? 1.703 11.085 5.144 1.00 98.56 116 ILE A CA 1
ATOM 869 C C . ILE A 1 116 ? 0.638 10.222 5.808 1.00 98.56 116 ILE A C 1
ATOM 871 O O . ILE A 1 116 ? -0.089 9.522 5.112 1.00 98.56 116 ILE A O 1
ATOM 875 N N . SER A 1 117 ? 0.531 10.271 7.133 1.00 98.56 117 SER A N 1
ATOM 876 C CA . SER A 1 117 ? -0.403 9.437 7.896 1.00 98.56 117 SER A CA 1
ATOM 877 C C . SER A 1 117 ? -1.078 10.240 9.016 1.00 98.56 117 SER A C 1
ATOM 879 O O . SER A 1 117 ? -0.456 10.437 10.071 1.00 98.56 117 SER A O 1
ATOM 881 N N . PRO A 1 118 ? -2.312 10.738 8.807 1.00 98.50 118 PRO A N 1
ATOM 882 C CA . PRO A 1 118 ? -3.142 11.311 9.862 1.00 98.50 118 PRO A CA 1
ATOM 883 C C . PRO A 1 118 ? -3.849 10.235 10.701 1.00 98.50 118 PRO A C 1
ATOM 885 O O . PRO A 1 118 ? -4.148 9.133 10.237 1.00 98.50 118 PRO A O 1
ATOM 888 N N . PHE A 1 119 ? -4.146 10.589 11.945 1.00 98.75 119 PHE A N 1
ATOM 889 C CA . PHE A 1 119 ? -4.866 9.788 12.920 1.00 98.75 119 PHE A CA 1
ATOM 890 C C . PHE A 1 119 ? -5.672 10.694 13.855 1.00 98.75 119 PHE A C 1
ATOM 892 O O . PHE A 1 119 ? -5.181 11.723 14.328 1.00 98.75 119 PHE A O 1
ATOM 899 N N . LEU A 1 120 ? -6.891 10.273 14.167 1.00 98.62 120 LEU A N 1
ATOM 900 C CA . LEU A 1 120 ? -7.783 10.916 15.116 1.00 98.62 120 LEU A CA 1
ATOM 901 C C . LEU A 1 120 ? -8.426 9.836 15.985 1.00 98.62 120 LEU A C 1
ATOM 903 O O . LEU A 1 120 ? -8.962 8.867 15.460 1.00 98.62 120 LEU A O 1
ATOM 907 N N . LYS A 1 121 ? -8.421 10.015 17.302 1.00 98.06 121 LYS A N 1
ATOM 908 C CA . LYS A 1 121 ? -9.229 9.218 18.226 1.00 98.06 121 LYS A CA 1
ATOM 909 C C . LYS A 1 121 ? -10.183 10.137 18.959 1.00 98.06 121 LYS A C 1
ATOM 911 O O . LYS A 1 121 ? -9.739 11.130 19.528 1.00 98.06 121 LYS A O 1
ATOM 916 N N . TYR A 1 122 ? -11.461 9.791 18.956 1.00 97.50 122 TYR A N 1
ATOM 917 C CA . TYR A 1 122 ? -12.481 10.429 19.769 1.00 97.50 122 TYR A CA 1
ATOM 918 C C . TYR A 1 122 ? -13.291 9.359 20.496 1.00 97.50 122 TYR A C 1
ATOM 920 O O . TYR A 1 122 ? -14.078 8.634 19.882 1.00 97.50 122 TYR A O 1
ATOM 928 N N . LYS A 1 123 ? -13.094 9.248 21.813 1.00 95.00 123 LYS A N 1
ATOM 929 C CA . LYS A 1 123 ? -13.666 8.171 22.635 1.00 95.00 123 LYS A CA 1
ATOM 930 C C . LYS A 1 123 ? -13.325 6.796 22.029 1.00 95.00 123 LYS A C 1
ATOM 932 O O . LYS A 1 123 ? -12.152 6.506 21.798 1.00 95.00 123 LYS A O 1
ATOM 937 N N . GLY A 1 124 ? -14.332 5.964 21.761 1.00 95.19 124 GLY A N 1
ATOM 938 C CA . GLY A 1 124 ? -14.167 4.651 21.133 1.00 95.19 124 GLY A CA 1
ATOM 939 C C . GLY A 1 124 ? -13.899 4.689 19.624 1.00 95.19 124 GLY A C 1
ATOM 940 O O . GLY A 1 124 ? -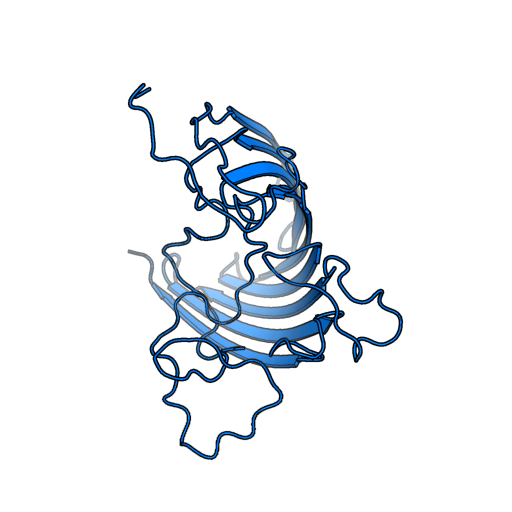13.552 3.655 19.065 1.00 95.19 124 GLY A O 1
ATOM 941 N N . LEU A 1 125 ? -14.044 5.838 18.950 1.00 98.12 125 LEU A N 1
ATOM 942 C CA . LEU A 1 125 ? -13.817 5.960 17.508 1.00 98.12 125 LEU A CA 1
ATOM 943 C C . LEU A 1 125 ? -12.352 6.298 17.208 1.00 98.12 125 LEU A C 1
ATOM 945 O O . LEU A 1 125 ? -11.829 7.297 17.694 1.00 98.12 125 LEU A O 1
ATOM 949 N N . GLU A 1 126 ? -11.724 5.514 16.342 1.00 98.31 126 GLU A N 1
ATOM 950 C CA . GLU A 1 126 ? -10.393 5.732 15.780 1.00 98.31 126 GLU A CA 1
ATOM 951 C C . GLU A 1 126 ? -10.514 5.876 14.259 1.00 98.31 126 GLU A C 1
ATOM 953 O O . GLU A 1 126 ? -11.050 5.003 13.579 1.00 98.31 126 GLU A O 1
ATOM 958 N N . LEU A 1 127 ? -10.016 6.985 13.720 1.00 98.69 127 LEU A N 1
ATOM 959 C CA . LEU A 1 127 ? -9.899 7.243 12.291 1.00 98.69 127 LEU A CA 1
ATOM 960 C C . LEU A 1 127 ? -8.419 7.321 11.941 1.00 98.69 127 LEU A C 1
ATOM 962 O O . LEU A 1 127 ? -7.665 8.082 12.549 1.00 98.69 127 LEU A O 1
ATOM 966 N N . GLN A 1 128 ? -7.999 6.566 10.937 1.00 98.25 128 GLN A N 1
ATOM 967 C CA . GLN A 1 128 ? -6.643 6.609 10.414 1.00 98.25 128 GLN A CA 1
ATOM 968 C C . GLN A 1 128 ? -6.690 6.713 8.898 1.00 98.25 128 GLN A C 1
ATOM 970 O O . GLN A 1 128 ? -7.546 6.131 8.241 1.00 98.25 128 GLN A O 1
ATOM 975 N N . GLY A 1 129 ? -5.740 7.431 8.322 1.00 98.38 129 GLY A N 1
ATOM 976 C CA . GLY A 1 129 ? -5.531 7.385 6.889 1.00 98.38 129 GLY A CA 1
ATOM 977 C C . GLY A 1 129 ? -4.062 7.437 6.547 1.00 98.38 129 GLY A C 1
ATOM 978 O O . GLY A 1 129 ? -3.198 7.604 7.412 1.00 98.38 129 GLY A O 1
ATOM 979 N N . GLY A 1 130 ? -3.790 7.346 5.258 1.00 98.25 130 GLY A N 1
ATOM 980 C CA . GLY A 1 130 ? -2.486 7.691 4.749 1.00 98.25 130 GLY A CA 1
ATOM 981 C C . GLY A 1 130 ? -2.431 7.810 3.242 1.00 98.25 130 GLY A C 1
ATOM 982 O O . GLY A 1 130 ? -3.319 7.360 2.517 1.00 98.25 130 GLY A O 1
ATOM 983 N N . TYR A 1 131 ? -1.359 8.450 2.807 1.00 98.31 131 TYR A N 1
ATOM 984 C CA . TYR A 1 131 ? -0.984 8.643 1.422 1.00 98.31 131 TYR A CA 1
ATOM 985 C C . TYR A 1 131 ? 0.484 8.270 1.264 1.00 98.31 131 TYR A C 1
ATOM 987 O O . TYR A 1 131 ? 1.340 8.846 1.936 1.00 98.31 131 TYR A O 1
ATOM 995 N N . ASP A 1 132 ? 0.761 7.334 0.367 1.00 97.50 132 ASP A N 1
ATOM 996 C CA . ASP A 1 132 ? 2.098 6.967 -0.067 1.00 97.50 132 ASP A CA 1
ATOM 997 C C . ASP A 1 132 ? 2.307 7.434 -1.509 1.00 97.50 132 ASP A C 1
ATOM 999 O O . ASP A 1 132 ? 1.498 7.136 -2.389 1.00 97.50 132 ASP A O 1
ATOM 1003 N N . ASN A 1 133 ? 3.420 8.116 -1.767 1.00 97.69 133 ASN A N 1
ATOM 1004 C CA . ASN A 1 133 ? 3.915 8.406 -3.107 1.00 97.69 133 ASN A CA 1
ATOM 1005 C C . ASN A 1 133 ? 5.301 7.803 -3.271 1.00 97.69 133 ASN A C 1
ATOM 1007 O O . ASN A 1 133 ? 6.208 8.075 -2.489 1.00 97.69 133 ASN A O 1
ATOM 1011 N N . ILE A 1 134 ? 5.476 7.017 -4.318 1.00 97.12 134 ILE A N 1
ATOM 1012 C CA . ILE A 1 134 ? 6.716 6.332 -4.629 1.00 97.12 134 ILE A CA 1
ATOM 1013 C C . ILE A 1 134 ? 7.098 6.717 -6.050 1.00 97.12 134 ILE A C 1
ATOM 1015 O O . ILE A 1 134 ? 6.307 6.605 -6.984 1.00 97.12 134 ILE A O 1
ATOM 1019 N N . LYS A 1 135 ? 8.337 7.158 -6.226 1.00 97.00 135 LYS A N 1
ATOM 1020 C CA . LYS A 1 135 ? 8.965 7.327 -7.533 1.00 97.00 135 LYS A CA 1
ATOM 1021 C C . LYS A 1 135 ? 10.227 6.502 -7.551 1.00 97.00 135 LYS A C 1
ATOM 1023 O O . LYS A 1 135 ? 11.085 6.682 -6.691 1.00 97.00 135 LYS A O 1
ATOM 1028 N N . GLY A 1 136 ? 10.377 5.622 -8.524 1.00 95.56 136 GLY A N 1
ATOM 1029 C CA . GLY A 1 136 ? 11.537 4.753 -8.544 1.00 95.56 136 GLY A CA 1
ATOM 1030 C C . GLY A 1 136 ? 11.752 4.034 -9.854 1.00 95.56 136 GLY A C 1
ATOM 1031 O O . GLY A 1 136 ? 11.095 4.314 -10.844 1.00 95.56 136 GLY A O 1
ATOM 1032 N N . SER A 1 137 ? 12.737 3.152 -9.867 1.00 94.19 137 SER A N 1
ATOM 1033 C CA . SER A 1 137 ? 13.133 2.399 -11.056 1.00 94.19 137 SER A CA 1
ATOM 1034 C C . SER A 1 137 ? 13.966 1.190 -10.651 1.00 94.19 137 SER A C 1
ATOM 1036 O O . SER A 1 137 ? 14.607 1.198 -9.591 1.00 94.19 137 SER A O 1
ATOM 1038 N N . ALA A 1 138 ? 13.975 0.185 -11.510 1.00 92.62 138 ALA A N 1
ATOM 1039 C CA . ALA A 1 138 ? 14.896 -0.934 -11.506 1.00 92.62 138 ALA A CA 1
ATOM 1040 C C . ALA A 1 138 ? 15.906 -0.818 -12.664 1.00 92.62 138 ALA A C 1
ATOM 1042 O O . ALA A 1 138 ? 15.738 0.007 -13.561 1.00 92.62 138 ALA A O 1
ATOM 1043 N N . TYR A 1 139 ? 16.955 -1.645 -12.681 1.00 91.06 139 TYR A N 1
ATOM 1044 C CA . TYR A 1 139 ? 17.930 -1.659 -13.785 1.00 91.06 139 TYR A CA 1
ATOM 1045 C C . TYR A 1 139 ? 17.295 -1.976 -15.150 1.00 91.06 139 TYR A C 1
ATOM 1047 O O . TYR A 1 139 ? 17.794 -1.517 -16.174 1.00 91.06 139 TYR A O 1
ATOM 1055 N N . SER A 1 140 ? 16.162 -2.687 -15.180 1.00 89.44 140 SER A N 1
ATOM 1056 C CA . SER A 1 140 ? 15.359 -2.904 -16.395 1.00 89.44 140 SER A CA 1
ATOM 1057 C C . SER A 1 140 ? 14.772 -1.620 -16.985 1.00 89.44 140 SER A C 1
ATOM 1059 O O . SER A 1 140 ? 14.382 -1.606 -18.147 1.00 89.44 140 SER A O 1
ATOM 1061 N N . ASP A 1 141 ? 14.709 -0.544 -16.199 1.00 91.81 141 ASP A N 1
ATOM 1062 C CA . ASP A 1 141 ? 14.075 0.715 -16.586 1.00 91.81 141 ASP A CA 1
ATOM 1063 C C . ASP A 1 141 ? 15.084 1.721 -17.158 1.00 91.81 141 ASP A C 1
ATOM 1065 O O . ASP A 1 141 ? 14.747 2.880 -17.395 1.00 91.81 141 ASP A O 1
ATOM 1069 N N . VAL A 1 142 ? 16.332 1.305 -17.391 1.00 91.25 142 VAL A N 1
ATOM 1070 C CA . VAL A 1 142 ? 17.325 2.133 -18.080 1.00 91.25 142 VAL A CA 1
ATOM 1071 C C . VAL A 1 142 ? 17.210 1.928 -19.581 1.00 91.25 142 VAL A C 1
ATOM 1073 O O . VAL A 1 142 ? 17.402 0.819 -20.066 1.00 91.25 142 VAL A O 1
ATOM 1076 N N . ALA A 1 143 ? 16.944 3.001 -20.315 1.00 88.62 143 ALA A N 1
ATOM 1077 C CA . ALA A 1 143 ? 16.969 3.008 -21.771 1.00 88.62 143 ALA A CA 1
ATOM 1078 C C . ALA A 1 143 ? 17.911 4.105 -22.256 1.00 88.62 143 ALA A C 1
ATOM 1080 O O . ALA A 1 143 ? 17.875 5.222 -21.741 1.00 88.62 143 ALA A O 1
ATOM 1081 N N . ASN A 1 144 ? 18.763 3.789 -23.234 1.00 87.44 144 ASN A N 1
ATOM 1082 C CA . ASN A 1 144 ? 19.694 4.747 -23.843 1.00 87.44 144 ASN A CA 1
ATOM 1083 C C . ASN A 1 144 ? 20.524 5.521 -22.793 1.00 87.44 144 ASN A C 1
ATOM 1085 O O . ASN A 1 144 ? 20.614 6.747 -22.821 1.00 87.44 144 ASN A O 1
ATOM 1089 N N . GLY A 1 145 ? 21.057 4.805 -21.794 1.00 83.56 145 GLY A N 1
ATOM 1090 C CA . GLY A 1 145 ? 21.847 5.388 -20.700 1.00 83.56 145 GLY A CA 1
ATOM 1091 C C . GLY A 1 145 ? 21.062 6.239 -19.689 1.00 83.56 145 GLY A C 1
ATOM 1092 O O . GLY A 1 145 ? 21.661 6.771 -18.754 1.00 83.56 145 GLY A O 1
ATOM 1093 N N . SER A 1 146 ? 19.738 6.351 -19.830 1.00 89.00 146 SER A N 1
ATOM 1094 C CA . SER A 1 146 ? 18.872 7.183 -18.989 1.00 89.00 146 SER A CA 1
ATOM 1095 C C . SER A 1 146 ? 17.872 6.352 -18.191 1.00 89.00 146 SER A C 1
ATOM 1097 O O . SER A 1 146 ? 17.308 5.376 -18.677 1.00 89.00 146 SER A O 1
ATOM 1099 N N . TRP A 1 147 ? 17.642 6.748 -16.940 1.00 90.31 147 TRP A N 1
ATOM 1100 C CA . TRP A 1 147 ? 16.703 6.077 -16.042 1.00 90.31 147 TRP A CA 1
ATOM 1101 C C . TRP A 1 147 ? 15.268 6.536 -16.296 1.00 90.31 147 TRP A C 1
ATOM 1103 O O . TRP A 1 147 ? 14.944 7.697 -16.038 1.00 90.31 147 TRP A O 1
ATOM 1113 N N . ASN A 1 148 ? 14.392 5.613 -16.688 1.00 92.06 148 ASN A N 1
ATOM 1114 C CA . ASN A 1 148 ? 12.955 5.851 -16.745 1.00 92.06 148 ASN A CA 1
ATOM 1115 C C . ASN A 1 148 ? 12.355 5.609 -15.357 1.00 92.06 148 ASN A C 1
ATOM 1117 O O . ASN A 1 148 ? 12.367 4.492 -14.841 1.00 92.06 148 ASN A O 1
ATOM 1121 N N . LYS A 1 149 ? 11.865 6.671 -14.716 1.00 93.44 149 LYS A N 1
ATOM 1122 C CA . LYS A 1 149 ? 11.247 6.569 -13.389 1.00 93.44 149 LYS A CA 1
ATOM 1123 C C . LYS A 1 149 ? 9.775 6.210 -13.527 1.00 93.44 149 LYS A C 1
ATOM 1125 O O . LYS A 1 149 ? 9.054 6.885 -14.250 1.00 93.44 149 LYS A O 1
ATOM 1130 N N . ARG A 1 150 ? 9.345 5.224 -12.750 1.00 95.31 150 ARG A N 1
ATOM 1131 C CA . ARG A 1 150 ? 7.953 4.830 -12.561 1.00 95.31 150 ARG A CA 1
ATOM 1132 C C . ARG A 1 150 ? 7.363 5.457 -11.306 1.00 95.31 150 ARG A C 1
ATOM 1134 O O . ARG A 1 150 ? 8.062 5.616 -10.298 1.00 95.31 150 ARG A O 1
ATOM 1141 N N . GLY A 1 151 ? 6.082 5.808 -11.365 1.00 96.81 151 GLY A N 1
ATOM 1142 C CA . GLY A 1 151 ? 5.313 6.312 -10.226 1.00 96.81 151 GLY A CA 1
ATOM 1143 C C . GLY A 1 151 ? 4.372 5.262 -9.635 1.00 96.81 151 GLY A C 1
ATOM 1144 O O . GLY A 1 151 ? 3.708 4.545 -10.376 1.00 96.81 151 GLY A O 1
ATOM 1145 N N . TRP A 1 152 ? 4.258 5.209 -8.308 1.00 97.56 152 TRP A N 1
ATOM 1146 C CA . TRP A 1 152 ? 3.248 4.428 -7.593 1.00 97.56 152 TRP A CA 1
ATOM 1147 C C . TRP A 1 152 ? 2.655 5.242 -6.445 1.00 97.56 152 TRP A C 1
ATOM 1149 O O . TRP A 1 152 ? 3.382 5.886 -5.696 1.00 97.56 152 TRP A O 1
ATOM 1159 N N . ASN A 1 153 ? 1.336 5.217 -6.307 1.00 97.56 153 ASN A N 1
ATOM 1160 C CA . ASN A 1 153 ? 0.597 5.902 -5.259 1.00 97.56 153 ASN A CA 1
ATOM 1161 C C . ASN A 1 153 ? -0.250 4.903 -4.487 1.00 97.56 153 ASN A C 1
ATOM 1163 O O . ASN A 1 153 ? -0.812 3.981 -5.076 1.00 97.56 153 ASN A O 1
ATOM 1167 N N . GLN A 1 154 ? -0.411 5.136 -3.192 1.00 97.69 154 GLN A N 1
ATOM 1168 C CA . GLN A 1 154 ? -1.389 4.434 -2.379 1.00 97.69 154 GLN A CA 1
ATOM 1169 C C . GLN A 1 154 ? -2.115 5.426 -1.483 1.00 97.69 154 GLN A C 1
ATOM 1171 O O . GLN A 1 154 ? -1.499 6.303 -0.890 1.00 97.69 154 GLN A O 1
ATOM 1176 N N . ILE A 1 155 ? -3.424 5.266 -1.365 1.00 98.38 155 ILE A N 1
ATOM 1177 C CA . ILE A 1 155 ? -4.209 5.865 -0.294 1.00 98.38 155 ILE A CA 1
ATOM 1178 C C . ILE A 1 155 ? -4.838 4.758 0.530 1.00 98.38 155 ILE A C 1
ATOM 1180 O O . ILE A 1 155 ? -5.244 3.723 -0.006 1.00 98.38 155 ILE A O 1
ATOM 1184 N N . TYR A 1 156 ? -4.950 4.987 1.830 1.00 98.19 156 TYR A N 1
ATOM 1185 C CA . TYR A 1 1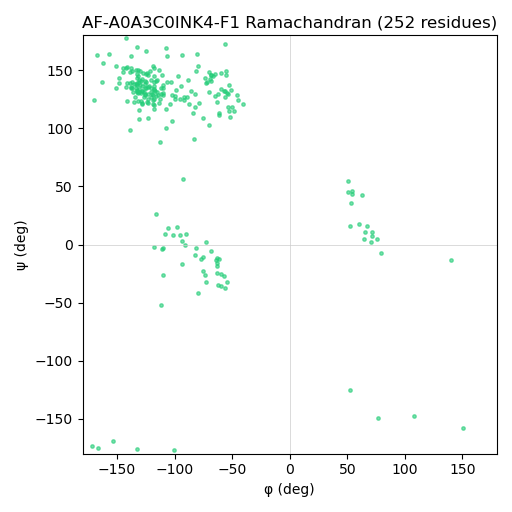56 ? -5.808 4.183 2.679 1.00 98.19 156 TYR A CA 1
ATOM 1186 C C . TYR A 1 156 ? -6.584 5.063 3.651 1.00 98.19 156 TYR A C 1
ATOM 1188 O O . TYR A 1 156 ? -6.115 6.124 4.063 1.00 98.19 156 TYR A O 1
ATOM 1196 N N . ALA A 1 157 ? -7.774 4.603 4.007 1.00 98.62 157 ALA A N 1
ATOM 1197 C CA . ALA A 1 157 ? -8.611 5.183 5.042 1.00 98.62 157 ALA A CA 1
ATOM 1198 C C . ALA A 1 157 ? -9.205 4.044 5.870 1.00 98.62 157 ALA A C 1
ATOM 1200 O O . ALA A 1 157 ? -9.640 3.033 5.318 1.00 98.62 157 ALA A O 1
ATOM 1201 N N . GLU A 1 158 ? -9.193 4.201 7.183 1.00 98.56 158 GLU A N 1
ATOM 1202 C CA . GLU A 1 158 ? -9.631 3.208 8.148 1.00 98.56 158 GLU A CA 1
ATOM 1203 C C . GLU A 1 158 ? -10.442 3.893 9.248 1.00 98.56 158 GLU A C 1
ATOM 1205 O O . GLU A 1 158 ? -10.056 4.946 9.759 1.00 98.56 158 GLU A O 1
ATOM 1210 N N . ALA A 1 159 ? -11.572 3.289 9.596 1.00 98.75 159 ALA A N 1
ATOM 1211 C CA . ALA A 1 159 ? -12.382 3.675 10.738 1.00 98.75 159 ALA A CA 1
ATOM 1212 C C . ALA A 1 159 ? -12.603 2.443 11.610 1.00 98.75 159 ALA A C 1
ATOM 1214 O O . ALA A 1 159 ? -13.020 1.398 11.110 1.00 98.75 159 ALA A O 1
ATOM 1215 N N . VAL A 1 160 ? -12.335 2.574 12.903 1.00 98.62 160 VAL A N 1
ATOM 1216 C CA . VAL A 1 160 ? -12.504 1.520 13.902 1.00 98.62 160 VAL A CA 1
ATOM 1217 C C . VAL A 1 160 ? -13.305 2.091 15.058 1.00 98.62 160 VAL A C 1
ATOM 1219 O O . VAL A 1 160 ? -12.974 3.152 15.576 1.00 98.62 160 VAL A O 1
ATOM 1222 N N . TYR A 1 161 ? -14.346 1.386 15.483 1.00 98.38 161 TYR A N 1
ATOM 1223 C CA . TYR A 1 161 ? -15.043 1.693 16.722 1.00 98.38 161 TYR A CA 1
ATOM 1224 C C . TYR A 1 161 ? -14.804 0.580 17.733 1.00 98.38 161 TYR A C 1
ATOM 1226 O O . TYR A 1 161 ? -14.983 -0.601 17.427 1.00 98.38 161 TYR A O 1
ATOM 1234 N N . ARG A 1 162 ? -14.393 0.973 18.936 1.00 97.31 162 ARG A N 1
ATOM 1235 C CA . ARG A 1 162 ? -14.055 0.091 20.046 1.00 97.31 162 ARG A CA 1
ATOM 1236 C C . ARG A 1 162 ? -15.128 0.126 21.131 1.00 97.31 162 ARG A C 1
ATOM 1238 O O . ARG A 1 162 ? -15.644 1.185 21.482 1.00 97.31 162 ARG A O 1
ATOM 1245 N N . PHE A 1 163 ? -15.420 -1.045 21.681 1.00 95.56 163 PHE A N 1
ATOM 1246 C CA . PHE A 1 163 ? -16.404 -1.290 22.733 1.00 95.56 163 PHE A CA 1
ATOM 1247 C C . PHE A 1 163 ? -15.748 -2.001 23.920 1.00 95.56 163 PHE A C 1
ATOM 1249 O O . PHE A 1 163 ? -14.651 -2.547 23.794 1.00 95.56 163 PHE A O 1
ATOM 1256 N N . PHE A 1 164 ? -16.457 -2.039 25.053 1.00 94.00 164 PHE A N 1
ATOM 1257 C CA . PHE A 1 164 ? -16.076 -2.811 26.245 1.00 94.00 164 PHE A CA 1
ATOM 1258 C C . PHE A 1 164 ? -14.630 -2.551 26.683 1.00 94.00 164 PHE A C 1
ATOM 1260 O O . PHE A 1 164 ? -13.820 -3.469 26.770 1.00 94.00 164 PHE A O 1
ATOM 1267 N N . SER A 1 165 ? -14.289 -1.278 26.905 1.00 89.81 165 SER A N 1
ATOM 1268 C CA . SER A 1 165 ? -12.928 -0.878 27.294 1.00 89.81 165 SER A CA 1
ATOM 1269 C C . SER A 1 165 ? -11.860 -1.392 26.317 1.00 89.81 165 SER A C 1
ATOM 1271 O O . SER A 1 165 ? -10.840 -1.943 26.723 1.00 89.81 165 SER A O 1
ATOM 1273 N N . ASP A 1 166 ? -12.126 -1.223 25.021 1.00 91.50 166 ASP A N 1
ATOM 1274 C CA . ASP A 1 166 ? -11.272 -1.600 23.890 1.00 91.50 166 ASP A CA 1
ATOM 1275 C C . ASP A 1 166 ? -11.131 -3.110 23.598 1.00 91.50 166 ASP A C 1
ATOM 1277 O O . ASP A 1 166 ? -10.376 -3.481 22.696 1.00 91.50 166 ASP A O 1
ATOM 1281 N N . GLN A 1 167 ? -11.893 -3.982 24.274 1.00 95.75 167 GLN A N 1
ATOM 1282 C CA . GLN A 1 167 ? -11.840 -5.438 24.062 1.00 95.75 167 GLN A CA 1
ATOM 1283 C C . GLN A 1 167 ? -12.466 -5.900 22.745 1.00 95.75 167 GLN A C 1
ATOM 1285 O O . GLN A 1 167 ? -12.035 -6.905 22.187 1.00 95.75 167 GLN A O 1
ATOM 1290 N N . VAL A 1 168 ? -13.495 -5.215 22.251 1.00 97.81 168 VAL A N 1
ATOM 1291 C CA . VAL A 1 168 ? -14.160 -5.566 20.987 1.00 97.81 168 VAL A CA 1
ATOM 1292 C C . VAL A 1 168 ? -14.047 -4.391 20.040 1.00 97.81 168 VAL A C 1
ATOM 1294 O O . VAL A 1 168 ? -14.195 -3.244 20.457 1.00 97.81 168 VAL A O 1
ATOM 1297 N N . TYR A 1 169 ? -13.826 -4.659 18.760 1.00 98.06 169 TYR A N 1
ATOM 1298 C CA . TYR A 1 169 ? -13.894 -3.627 17.740 1.00 98.06 169 TYR A CA 1
ATOM 1299 C C . TYR A 1 169 ? -14.601 -4.108 16.483 1.00 98.06 169 TYR A C 1
ATOM 1301 O O . TYR A 1 169 ? -14.555 -5.286 16.130 1.00 98.06 169 TYR A O 1
ATOM 1309 N N . VAL A 1 170 ? -15.201 -3.151 15.785 1.00 98.62 170 VAL A N 1
ATOM 1310 C CA . VAL A 1 170 ? -15.576 -3.283 14.378 1.00 98.62 170 VAL A CA 1
ATOM 1311 C C . VAL A 1 170 ? -14.872 -2.191 13.596 1.00 98.62 170 VAL A C 1
ATOM 1313 O O . VAL A 1 170 ? -14.617 -1.107 14.121 1.00 98.62 170 VAL A O 1
ATOM 1316 N N . GLY A 1 171 ? -14.547 -2.463 12.344 1.00 98.56 171 GLY A N 1
ATOM 1317 C CA . GLY A 1 171 ? -13.891 -1.481 11.507 1.00 98.56 171 GLY A CA 1
ATOM 1318 C C . GLY A 1 171 ? -14.084 -1.725 10.027 1.00 98.56 171 GLY A C 1
ATOM 1319 O O . GLY A 1 171 ? -14.466 -2.809 9.584 1.00 98.56 171 GLY A O 1
ATOM 1320 N N . VAL A 1 172 ? -13.796 -0.681 9.268 1.00 98.75 172 VAL A N 1
ATOM 1321 C CA . VAL A 1 172 ? -13.790 -0.685 7.813 1.00 98.75 172 VAL A CA 1
ATOM 1322 C C . VAL A 1 172 ? -12.497 -0.055 7.329 1.00 98.75 172 VAL A C 1
ATOM 1324 O O . VAL A 1 172 ? -12.033 0.941 7.885 1.00 98.75 172 VAL A O 1
ATOM 1327 N N . ARG A 1 173 ? -11.919 -0.629 6.279 1.00 98.25 173 ARG A N 1
ATOM 1328 C CA . ARG A 1 173 ? -10.722 -0.120 5.625 1.00 98.25 173 ARG A CA 1
ATOM 1329 C C . ARG A 1 173 ? -10.913 -0.090 4.123 1.00 98.25 173 ARG A C 1
ATOM 1331 O O . ARG A 1 173 ? -11.269 -1.095 3.513 1.00 98.25 173 ARG A O 1
ATOM 1338 N N . TYR A 1 174 ? -10.588 1.045 3.528 1.00 98.50 174 TYR A N 1
ATOM 1339 C CA . TYR A 1 174 ? -10.434 1.196 2.092 1.00 98.50 174 TYR A CA 1
ATOM 1340 C C . TYR A 1 174 ? -8.959 1.404 1.748 1.00 98.50 174 TYR A C 1
ATOM 1342 O O . TYR A 1 174 ? -8.260 2.163 2.421 1.00 98.50 174 TYR A O 1
ATOM 1350 N N . VAL A 1 175 ? -8.483 0.741 0.697 1.00 97.81 175 VAL A N 1
ATOM 1351 C CA . VAL A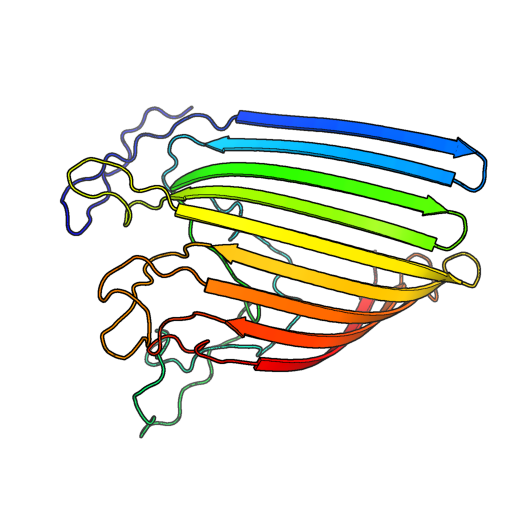 1 175 ? -7.150 0.932 0.117 1.00 97.81 175 VAL A CA 1
ATOM 1352 C C . VAL A 1 175 ? -7.299 1.094 -1.390 1.00 97.81 175 VAL A C 1
ATOM 1354 O O . VAL A 1 175 ? -7.976 0.291 -2.026 1.00 97.81 175 VAL A O 1
ATOM 1357 N N . SER A 1 176 ? -6.631 2.090 -1.968 1.00 98.12 176 SER A N 1
ATOM 1358 C CA . SER A 1 176 ? -6.452 2.212 -3.416 1.00 98.12 176 SER A CA 1
ATOM 1359 C C . SER A 1 176 ? -4.977 2.404 -3.727 1.00 98.12 176 SER A C 1
ATOM 1361 O O . SER A 1 176 ? -4.365 3.354 -3.245 1.00 98.12 176 SER A O 1
ATOM 1363 N N . ALA A 1 177 ? -4.405 1.508 -4.523 1.00 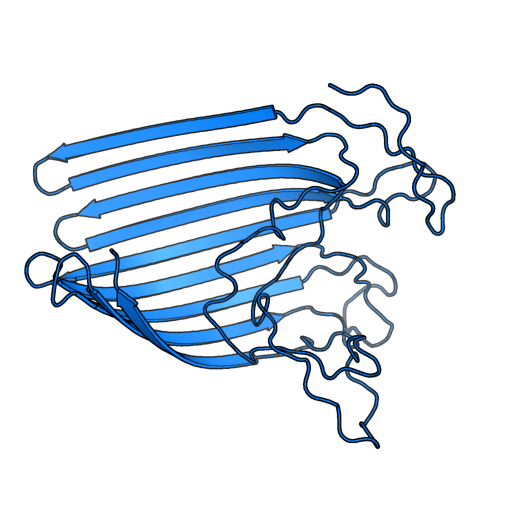97.69 177 ALA A N 1
ATOM 1364 C CA . ALA A 1 177 ? -3.013 1.544 -4.947 1.00 97.69 177 ALA A CA 1
ATOM 1365 C C . ALA A 1 177 ? -2.946 1.557 -6.477 1.00 97.69 177 ALA A C 1
ATOM 1367 O O . ALA A 1 177 ? -3.613 0.762 -7.133 1.00 97.69 177 ALA A O 1
ATOM 1368 N N . ASN A 1 178 ? -2.190 2.481 -7.064 1.00 98.00 178 ASN A N 1
ATOM 1369 C CA . ASN A 1 178 ? -2.122 2.635 -8.513 1.00 98.00 178 ASN A CA 1
ATOM 1370 C C . ASN A 1 178 ? -0.784 3.179 -8.987 1.00 98.00 178 ASN A C 1
ATOM 1372 O O . ASN A 1 178 ? -0.122 3.934 -8.279 1.00 98.00 178 ASN A O 1
ATOM 1376 N N . GLY A 1 179 ? -0.425 2.857 -10.222 1.00 97.38 179 GLY A N 1
ATOM 1377 C CA . GLY A 1 179 ? 0.810 3.339 -10.814 1.00 97.38 179 GLY A CA 1
ATOM 1378 C C . GLY A 1 179 ? 1.384 2.376 -11.829 1.00 97.38 179 GLY A C 1
ATOM 1379 O O . GLY A 1 179 ? 0.675 1.545 -12.387 1.00 97.38 179 GLY A O 1
ATOM 1380 N N . GLU A 1 180 ? 2.680 2.511 -12.057 1.00 97.00 180 GLU A N 1
ATOM 1381 C CA . GLU A 1 180 ? 3.420 1.848 -13.121 1.00 97.00 180 GLU A CA 1
ATOM 1382 C C . GLU A 1 180 ? 4.306 0.740 -12.526 1.00 97.00 180 GLU A C 1
ATOM 1384 O O . GLU A 1 180 ? 5.364 1.024 -11.952 1.00 97.00 180 GLU A O 1
ATOM 1389 N N . PRO A 1 181 ? 3.891 -0.533 -12.600 1.00 93.88 181 PRO A N 1
ATOM 1390 C CA . PRO A 1 181 ? 4.668 -1.639 -12.058 1.00 93.88 181 PRO A CA 1
ATOM 1391 C C . PRO A 1 181 ? 5.807 -2.099 -12.981 1.00 93.88 181 PRO A C 1
ATOM 1393 O O . PRO A 1 181 ? 5.842 -1.821 -14.181 1.00 93.88 181 PRO A O 1
ATOM 1396 N N . GLY A 1 182 ? 6.730 -2.859 -12.386 1.00 91.62 182 GLY A N 1
ATOM 1397 C CA . GLY A 1 182 ? 7.822 -3.582 -13.044 1.00 91.62 182 GLY A CA 1
ATOM 1398 C C . GLY A 1 182 ? 7.432 -4.346 -14.296 1.00 91.62 182 GLY A C 1
ATOM 1399 O O . GLY A 1 182 ? 6.589 -5.228 -14.212 1.00 91.62 182 GLY A O 1
ATOM 1400 N N . GLY A 1 183 ? 8.097 -4.068 -15.420 1.00 87.56 183 GLY A N 1
ATOM 1401 C CA . GLY A 1 183 ? 8.100 -4.958 -16.588 1.00 87.56 183 GLY A CA 1
ATOM 1402 C C . GLY A 1 183 ? 6.757 -5.146 -17.300 1.00 87.56 183 GLY A C 1
ATOM 1403 O O . GLY A 1 183 ? 6.660 -6.019 -18.155 1.00 87.56 183 GLY A O 1
ATOM 1404 N N . MET A 1 184 ? 5.734 -4.347 -16.984 1.00 91.25 184 MET A N 1
ATOM 1405 C CA . MET A 1 184 ? 4.416 -4.459 -17.613 1.00 91.25 184 MET A CA 1
ATOM 1406 C C . MET A 1 184 ? 4.236 -3.422 -18.712 1.00 91.25 184 MET A C 1
ATOM 1408 O O . MET A 1 184 ? 4.395 -2.220 -18.493 1.00 91.25 184 MET A O 1
ATOM 1412 N N . ARG A 1 185 ? 3.847 -3.895 -19.893 1.00 92.88 185 ARG A N 1
ATOM 1413 C CA . ARG A 1 185 ? 3.486 -3.063 -21.039 1.00 92.88 185 ARG A CA 1
ATOM 1414 C C . ARG A 1 185 ? 2.148 -3.519 -21.593 1.00 92.88 185 ARG A C 1
ATOM 1416 O O . ARG A 1 185 ? 1.837 -4.703 -21.517 1.00 92.88 185 ARG A O 1
ATOM 1423 N N . TYR A 1 186 ? 1.388 -2.587 -22.150 1.00 95.06 186 TYR A N 1
ATOM 1424 C CA . TYR A 1 186 ? 0.154 -2.926 -22.850 1.00 95.06 186 TYR A CA 1
ATOM 1425 C C . TYR A 1 186 ? 0.457 -3.610 -24.190 1.00 95.06 186 TYR A C 1
ATOM 1427 O O . TYR A 1 186 ? 1.397 -3.234 -24.895 1.00 95.06 186 TYR A O 1
ATOM 1435 N N . GLY A 1 187 ? -0.324 -4.625 -24.537 1.00 93.25 187 GLY A N 1
ATOM 1436 C CA . GLY A 1 187 ? -0.305 -5.333 -25.810 1.00 93.25 187 GLY A CA 1
ATOM 1437 C C . GLY A 1 187 ? -1.425 -4.887 -26.752 1.00 93.25 187 GLY A C 1
ATOM 1438 O O . GLY A 1 187 ? -2.208 -3.995 -26.445 1.00 93.25 187 GLY A O 1
ATOM 1439 N N . ALA A 1 188 ? -1.513 -5.540 -27.913 1.00 93.06 188 ALA A N 1
ATOM 1440 C CA . ALA A 1 188 ? -2.508 -5.227 -28.945 1.00 93.06 188 ALA A CA 1
ATOM 1441 C C . ALA A 1 188 ? -3.968 -5.446 -28.502 1.00 93.06 188 ALA A C 1
ATOM 1443 O O . ALA A 1 188 ? -4.863 -4.799 -29.034 1.00 93.06 188 ALA A O 1
ATOM 1444 N N . ASN A 1 189 ? -4.198 -6.322 -27.520 1.00 92.19 189 ASN A N 1
ATOM 1445 C CA . ASN A 1 189 ? -5.538 -6.647 -27.022 1.00 92.19 189 ASN A CA 1
ATOM 1446 C C . ASN A 1 189 ? -5.983 -5.750 -25.850 1.00 92.19 189 ASN A C 1
ATOM 1448 O O . ASN A 1 189 ? -7.091 -5.908 -25.343 1.00 92.19 189 ASN A O 1
ATOM 1452 N N . ASP A 1 190 ? -5.147 -4.803 -25.412 1.00 93.06 190 ASP A N 1
ATOM 1453 C CA . ASP A 1 190 ? -5.492 -3.866 -24.343 1.00 93.06 190 ASP A CA 1
ATOM 1454 C C . ASP A 1 190 ? -6.288 -2.680 -24.896 1.00 93.06 190 ASP A C 1
ATOM 1456 O O . ASP A 1 190 ? -5.735 -1.659 -25.315 1.00 93.06 190 ASP A O 1
ATOM 1460 N N . ALA A 1 191 ? -7.615 -2.820 -24.903 1.00 89.69 191 ALA A N 1
ATOM 1461 C CA . ALA A 1 191 ? -8.525 -1.820 -25.452 1.00 89.69 191 ALA A CA 1
ATOM 1462 C C . ALA A 1 191 ? -8.308 -0.422 -24.840 1.00 89.69 191 ALA A C 1
ATOM 1464 O O . ALA A 1 191 ? -8.254 -0.242 -23.622 1.00 89.69 191 ALA A O 1
ATOM 1465 N N . GLY A 1 192 ? -8.194 0.593 -25.703 1.00 90.69 192 GLY A N 1
ATOM 1466 C CA . GLY A 1 192 ? -7.981 1.983 -25.290 1.00 90.69 192 GLY A CA 1
ATOM 1467 C C . GLY A 1 192 ? -6.585 2.281 -24.729 1.00 90.69 192 GLY A C 1
ATOM 1468 O O . GLY A 1 192 ? -6.378 3.360 -24.170 1.00 90.69 192 GLY A O 1
ATOM 1469 N N . LYS A 1 193 ? -5.626 1.355 -24.855 1.00 94.56 193 LYS A N 1
ATOM 1470 C CA . LYS A 1 193 ? -4.236 1.538 -24.426 1.00 94.56 193 LYS A CA 1
ATOM 1471 C C . LYS A 1 193 ? -3.289 1.552 -25.627 1.00 94.56 193 LYS A C 1
ATOM 1473 O O . LYS A 1 193 ? -3.523 0.907 -26.644 1.00 94.56 193 LYS A O 1
ATOM 1478 N N . THR A 1 194 ? -2.186 2.283 -25.500 1.00 94.81 194 THR A N 1
ATOM 1479 C CA . THR A 1 194 ? -1.139 2.316 -26.527 1.00 94.81 194 THR A CA 1
ATOM 1480 C C . THR A 1 194 ? -0.261 1.074 -26.420 1.00 94.81 194 THR A C 1
ATOM 1482 O O . THR A 1 194 ? 0.380 0.852 -25.390 1.00 94.81 194 THR A O 1
ATOM 1485 N N . VAL A 1 195 ? -0.183 0.292 -27.496 1.00 95.38 195 VAL A N 1
ATOM 1486 C CA . VAL A 1 195 ? 0.666 -0.905 -27.567 1.00 95.38 195 VAL A CA 1
ATOM 1487 C C . VAL A 1 195 ? 2.125 -0.552 -27.268 1.00 95.38 195 VAL A C 1
ATOM 1489 O O . VAL A 1 195 ? 2.677 0.406 -27.805 1.00 95.38 195 VAL A O 1
ATOM 1492 N N . GLY A 1 196 ? 2.757 -1.325 -26.387 1.00 91.94 196 GLY A N 1
ATOM 1493 C CA . GLY A 1 196 ? 4.142 -1.144 -25.957 1.00 91.94 196 GLY A CA 1
ATOM 1494 C C . GLY A 1 196 ? 4.355 -0.049 -24.908 1.00 91.94 196 GLY A C 1
ATOM 1495 O O . GLY A 1 196 ? 5.464 0.050 -24.375 1.00 91.94 196 GLY A O 1
ATOM 1496 N N . ALA A 1 197 ? 3.331 0.742 -24.570 1.00 93.06 197 ALA A N 1
ATOM 1497 C CA . ALA A 1 197 ? 3.425 1.724 -23.496 1.00 93.06 197 ALA A CA 1
ATOM 1498 C C . ALA A 1 197 ? 3.496 1.039 -22.124 1.00 93.06 197 ALA A C 1
ATOM 1500 O O . ALA A 1 197 ? 2.920 -0.031 -21.914 1.00 93.06 197 ALA A O 1
ATOM 1501 N N . GLN A 1 198 ? 4.196 1.676 -21.183 1.00 94.00 198 GLN A N 1
ATOM 1502 C CA . GLN A 1 198 ? 4.259 1.248 -19.786 1.00 94.00 198 GLN A CA 1
ATOM 1503 C C . GLN A 1 198 ? 2.841 1.162 -19.202 1.00 94.00 198 GLN A C 1
ATOM 1505 O O . GLN A 1 198 ? 2.075 2.126 -19.265 1.00 94.00 198 GLN A O 1
ATOM 1510 N N . ALA A 1 199 ? 2.495 0.009 -18.628 1.00 95.94 199 ALA A N 1
ATOM 1511 C CA . ALA A 1 199 ? 1.177 -0.190 -18.047 1.00 95.94 199 ALA A CA 1
ATOM 1512 C C . ALA A 1 199 ? 1.012 0.653 -16.778 1.00 95.94 199 ALA A C 1
ATOM 1514 O O . ALA A 1 199 ? 1.953 0.776 -15.986 1.00 95.94 199 ALA A O 1
ATOM 1515 N N . LYS A 1 200 ? -0.197 1.188 -16.578 1.00 96.81 200 LYS A N 1
ATOM 1516 C CA . LYS A 1 200 ? -0.609 1.886 -15.358 1.00 96.81 200 LYS A CA 1
ATOM 1517 C C . LYS A 1 200 ? -1.841 1.193 -14.795 1.00 96.81 200 LYS A C 1
ATOM 1519 O O . LYS A 1 200 ? -2.920 1.316 -15.362 1.00 96.81 200 LYS A O 1
ATOM 1524 N N . VAL A 1 201 ? -1.658 0.498 -13.681 1.00 96.88 201 VAL A N 1
ATOM 1525 C CA . VAL A 1 201 ? -2.662 -0.389 -13.086 1.00 96.88 201 VAL A CA 1
ATOM 1526 C C . VAL A 1 201 ? -3.263 0.226 -11.827 1.00 96.88 201 VAL A C 1
ATOM 1528 O O . VAL A 1 201 ? -2.679 1.135 -11.227 1.00 96.88 201 VAL A O 1
ATOM 1531 N N . ASN A 1 202 ? -4.415 -0.282 -11.401 1.00 97.31 202 ASN A N 1
ATOM 1532 C CA . ASN A 1 202 ? -5.090 0.130 -10.177 1.00 97.31 202 ASN A CA 1
ATOM 1533 C C . ASN A 1 202 ? -5.619 -1.089 -9.403 1.00 97.31 202 ASN A C 1
ATOM 1535 O O . ASN A 1 202 ? -6.139 -2.043 -9.975 1.00 97.31 202 ASN A O 1
ATOM 1539 N N . ILE A 1 203 ? -5.484 -1.053 -8.080 1.00 97.19 203 ILE A N 1
ATOM 1540 C CA . ILE A 1 203 ? -5.971 -2.075 -7.158 1.00 97.19 203 ILE A CA 1
ATOM 1541 C C . ILE A 1 203 ? -6.773 -1.366 -6.076 1.00 97.19 203 ILE A C 1
ATOM 1543 O O . ILE A 1 203 ? -6.237 -0.495 -5.392 1.00 97.19 203 ILE A O 1
ATOM 1547 N N . ASN A 1 204 ? -8.034 -1.753 -5.893 1.00 97.81 204 ASN A N 1
ATOM 1548 C CA . ASN A 1 204 ? -8.858 -1.253 -4.789 1.00 97.81 204 ASN A CA 1
ATOM 1549 C C . ASN A 1 204 ? -9.253 -2.406 -3.885 1.00 97.81 204 ASN A C 1
ATOM 1551 O O . ASN A 1 204 ? -9.620 -3.462 -4.392 1.00 97.81 204 ASN A O 1
ATOM 1555 N N . ARG A 1 205 ? -9.233 -2.189 -2.572 1.00 96.62 205 ARG A N 1
ATOM 1556 C CA . ARG A 1 205 ? -9.732 -3.132 -1.573 1.00 96.62 205 ARG A CA 1
ATOM 1557 C C . ARG A 1 205 ? -10.628 -2.402 -0.587 1.00 96.62 205 ARG A C 1
ATOM 1559 O O . ARG A 1 205 ? -10.220 -1.392 -0.021 1.00 96.62 205 ARG A O 1
ATOM 1566 N N . LEU A 1 206 ? -11.808 -2.956 -0.355 1.00 98.19 206 LEU A N 1
ATOM 1567 C CA . LEU A 1 206 ? -12.657 -2.637 0.783 1.00 98.19 206 LEU A CA 1
ATOM 1568 C C . LEU A 1 206 ? -12.668 -3.850 1.710 1.00 98.19 206 LEU A C 1
ATOM 1570 O O . LEU A 1 206 ? -12.907 -4.965 1.250 1.00 98.19 206 LEU A O 1
ATOM 1574 N N . ALA A 1 207 ? -12.397 -3.636 2.991 1.00 97.50 207 ALA A N 1
ATOM 1575 C CA . ALA A 1 207 ? -12.410 -4.674 4.007 1.00 97.50 207 ALA A CA 1
ATOM 1576 C C . ALA A 1 207 ? -13.239 -4.229 5.212 1.00 97.50 207 ALA A C 1
ATOM 1578 O O . ALA A 1 207 ? -13.119 -3.092 5.664 1.00 97.50 207 ALA A O 1
ATOM 1579 N N . PHE A 1 208 ? -14.044 -5.140 5.741 1.00 98.44 208 PHE A N 1
ATOM 1580 C CA . PHE A 1 208 ? -14.744 -5.010 7.011 1.00 98.44 208 PHE A CA 1
ATOM 1581 C C . PHE A 1 208 ? -14.137 -6.006 7.984 1.00 98.44 208 PHE A C 1
ATOM 1583 O O . PHE A 1 208 ? -13.919 -7.160 7.627 1.00 98.44 208 PHE A O 1
ATOM 1590 N N . ALA A 1 209 ? -13.864 -5.577 9.208 1.00 97.88 209 ALA A N 1
ATOM 1591 C CA . ALA A 1 209 ? -13.273 -6.433 10.218 1.00 97.88 209 ALA A CA 1
ATOM 1592 C C . ALA A 1 209 ? -14.016 -6.315 11.542 1.00 97.88 209 ALA A C 1
ATOM 1594 O O . ALA A 1 209 ? -14.475 -5.237 11.917 1.00 97.88 209 ALA A O 1
ATOM 1595 N N . ALA A 1 210 ? -14.070 -7.423 12.268 1.00 98.25 210 ALA A N 1
ATOM 1596 C CA . ALA A 1 210 ? -14.434 -7.448 13.672 1.00 98.25 210 ALA A CA 1
ATOM 1597 C C . ALA A 1 210 ? -13.357 -8.208 14.441 1.00 98.25 210 ALA A C 1
ATOM 1599 O O . ALA A 1 210 ? -12.806 -9.195 13.943 1.00 98.25 210 ALA A O 1
ATOM 1600 N N . GLY A 1 211 ? -13.043 -7.752 15.647 1.00 97.75 211 GLY A N 1
ATOM 1601 C CA . GLY A 1 211 ? -12.069 -8.426 16.489 1.00 97.75 211 GLY A CA 1
ATOM 1602 C C . GLY A 1 211 ? -12.418 -8.367 17.962 1.00 97.75 211 GLY A C 1
ATOM 1603 O O . GLY A 1 211 ? -13.083 -7.445 18.428 1.00 97.75 211 GLY A O 1
ATOM 1604 N N . TYR A 1 212 ? -11.951 -9.381 18.677 1.00 97.88 212 TYR A N 1
ATOM 1605 C CA . TYR A 1 212 ? -12.138 -9.568 20.102 1.00 97.88 212 TYR A CA 1
ATOM 1606 C C . TYR A 1 212 ? -10.795 -9.878 20.758 1.00 97.88 212 TYR A C 1
ATOM 1608 O O . TYR A 1 212 ? -10.050 -10.741 20.291 1.00 97.88 212 TYR A O 1
ATOM 1616 N N . MET A 1 213 ? -10.500 -9.173 21.843 1.00 97.31 213 MET A N 1
ATOM 1617 C CA . MET A 1 213 ? -9.312 -9.328 22.669 1.00 97.31 213 MET A CA 1
ATOM 1618 C C . MET A 1 213 ? -9.724 -9.869 24.047 1.00 97.31 213 MET A C 1
ATOM 1620 O O . MET A 1 213 ? -9.994 -9.076 24.954 1.00 97.31 213 MET A O 1
ATOM 1624 N N . PRO A 1 214 ? -9.803 -11.206 24.226 1.00 92.88 214 PRO A N 1
ATOM 1625 C CA . PRO A 1 214 ? -10.162 -11.805 25.514 1.00 92.88 214 PRO A CA 1
ATOM 1626 C C . PRO A 1 214 ? -9.188 -11.410 26.629 1.00 92.88 214 PRO A C 1
ATOM 1628 O O . PRO A 1 214 ? -9.577 -11.205 27.776 1.00 92.88 214 PRO A O 1
ATOM 1631 N N . THR A 1 215 ? -7.911 -11.280 26.274 1.00 93.50 215 THR A N 1
ATOM 1632 C CA . THR A 1 215 ? -6.838 -10.785 27.136 1.00 93.50 215 THR A CA 1
ATOM 1633 C C . THR A 1 215 ? -6.021 -9.752 26.365 1.00 93.50 215 THR A C 1
ATOM 1635 O O . THR A 1 215 ? -6.153 -9.619 25.150 1.00 93.50 215 THR A O 1
ATOM 1638 N N . ARG A 1 216 ? -5.122 -9.038 27.051 1.00 91.31 216 ARG A N 1
ATOM 1639 C CA . ARG A 1 216 ? -4.218 -8.060 26.411 1.00 91.31 216 ARG A CA 1
ATOM 1640 C C . ARG A 1 216 ? -3.242 -8.691 25.409 1.00 91.31 216 ARG A C 1
ATOM 1642 O O . ARG A 1 216 ? -2.645 -7.976 24.614 1.00 91.31 216 ARG A O 1
ATOM 1649 N N . ASN A 1 217 ? -3.087 -10.010 25.463 1.00 94.94 217 ASN A N 1
ATOM 1650 C CA . ASN A 1 217 ? -2.120 -10.779 24.690 1.00 94.94 217 ASN A CA 1
ATOM 1651 C C . ASN A 1 217 ? -2.777 -11.642 23.608 1.00 94.94 217 ASN A C 1
ATOM 1653 O O . ASN A 1 217 ? -2.068 -12.315 22.869 1.00 94.94 217 ASN A O 1
ATOM 1657 N N . MET A 1 218 ? -4.109 -11.654 23.511 1.00 96.19 218 MET A N 1
ATOM 1658 C CA . MET A 1 218 ? -4.835 -12.499 22.567 1.00 96.19 218 MET A CA 1
ATOM 1659 C C . MET A 1 218 ? -5.753 -11.667 21.683 1.00 96.19 218 MET A C 1
ATOM 1661 O O . MET A 1 218 ? -6.432 -10.766 22.165 1.00 96.19 218 MET A O 1
ATOM 1665 N N . LEU A 1 219 ? -5.817 -12.009 20.399 1.00 96.12 219 LEU A N 1
ATOM 1666 C CA . LEU A 1 219 ? -6.761 -11.432 19.448 1.00 96.12 219 LEU A CA 1
ATOM 1667 C C . LEU A 1 219 ? -7.387 -12.542 18.610 1.00 96.12 219 LEU A C 1
ATOM 1669 O O . LEU A 1 219 ? -6.675 -13.297 17.955 1.00 96.12 219 LEU A O 1
ATOM 1673 N N . LEU A 1 220 ? -8.714 -12.573 18.568 1.00 97.44 220 LEU A N 1
ATOM 1674 C CA . LEU A 1 220 ? -9.480 -13.234 17.520 1.00 97.44 220 LEU A CA 1
ATOM 1675 C C . LEU A 1 220 ? -9.992 -12.159 16.558 1.00 97.44 220 LEU A C 1
ATOM 1677 O O . LEU A 1 220 ? -10.583 -11.175 16.996 1.00 97.44 220 LEU A O 1
ATOM 1681 N N . LYS A 1 221 ? -9.772 -12.328 15.256 1.00 96.88 221 LYS A N 1
ATOM 1682 C CA . LYS A 1 221 ? -10.206 -11.385 14.219 1.00 96.88 221 LYS A CA 1
ATOM 1683 C C . LYS A 1 221 ? -10.865 -12.134 13.069 1.00 96.88 221 LYS A C 1
ATOM 1685 O O . LYS A 1 221 ? -10.331 -13.136 12.602 1.00 96.88 221 LYS A O 1
ATOM 1690 N N . VAL A 1 222 ? -11.964 -11.585 12.567 1.00 97.25 222 VAL A N 1
ATOM 1691 C CA . VAL A 1 222 ? -12.544 -11.929 11.267 1.00 97.25 222 VAL A CA 1
ATOM 1692 C C . VAL A 1 222 ? -12.474 -10.717 10.343 1.00 97.25 222 VAL A C 1
ATOM 1694 O O . VAL A 1 222 ? -12.651 -9.578 10.778 1.00 97.25 222 VAL A O 1
ATOM 1697 N N . GLU A 1 223 ? -12.195 -10.954 9.068 1.00 96.62 223 GLU A N 1
ATOM 1698 C CA . GLU A 1 223 ? -12.184 -9.939 8.020 1.00 96.62 223 GLU A CA 1
ATOM 1699 C C . GLU A 1 223 ? -12.962 -10.440 6.803 1.00 96.62 223 GLU A C 1
ATOM 1701 O O . GLU A 1 223 ? -12.751 -11.565 6.365 1.00 96.62 223 GLU A O 1
ATOM 1706 N N . LEU A 1 224 ? -13.838 -9.603 6.254 1.00 96.50 224 LEU A N 1
ATOM 1707 C CA . LEU A 1 224 ? -14.516 -9.781 4.972 1.00 96.50 224 LEU A CA 1
ATOM 1708 C C . LEU A 1 224 ? -13.955 -8.746 4.004 1.00 96.50 224 LEU A C 1
ATOM 1710 O O . LEU A 1 224 ? -13.843 -7.577 4.371 1.00 96.50 224 LEU A O 1
ATOM 1714 N N . LEU A 1 225 ? -13.636 -9.127 2.771 1.00 95.38 225 LEU A N 1
ATOM 1715 C CA . LEU A 1 225 ? -13.066 -8.188 1.810 1.00 95.38 225 LEU A CA 1
ATOM 1716 C C . LEU A 1 225 ? -13.565 -8.390 0.386 1.00 95.38 225 LEU A C 1
ATOM 1718 O O . LEU A 1 225 ? -13.870 -9.501 -0.050 1.00 95.38 225 LEU A O 1
ATOM 1722 N N . ASN A 1 226 ? -13.553 -7.285 -0.350 1.00 96.56 226 ASN A N 1
ATOM 1723 C CA . ASN A 1 226 ? -13.686 -7.242 -1.793 1.00 96.56 226 ASN A CA 1
ATOM 1724 C C . ASN A 1 226 ? -12.513 -6.446 -2.366 1.00 96.56 226 ASN A C 1
ATOM 1726 O O . ASN A 1 226 ? -12.255 -5.314 -1.951 1.00 96.56 226 ASN A O 1
ATOM 1730 N N . GLN A 1 227 ? -11.801 -7.035 -3.317 1.00 96.12 227 GLN A N 1
ATOM 1731 C CA . GLN A 1 227 ? -10.702 -6.406 -4.020 1.00 96.12 227 GLN A CA 1
ATOM 1732 C C . GLN A 1 227 ? -10.848 -6.568 -5.528 1.00 96.12 227 GLN A C 1
ATOM 1734 O O . GLN A 1 227 ? -11.241 -7.618 -6.030 1.00 96.12 227 GLN A O 1
ATOM 1739 N N . GLN A 1 228 ? -10.483 -5.512 -6.245 1.00 96.88 228 GLN A N 1
ATOM 1740 C CA . GLN A 1 228 ? -10.559 -5.426 -7.696 1.00 96.88 228 GLN A CA 1
ATOM 1741 C C . GLN A 1 228 ? -9.194 -5.050 -8.263 1.00 96.88 228 GLN A C 1
ATOM 1743 O O . GLN A 1 228 ? -8.567 -4.108 -7.771 1.00 96.88 228 GLN A O 1
ATOM 1748 N N . TYR A 1 229 ? -8.782 -5.751 -9.315 1.00 95.56 229 TYR A N 1
ATOM 1749 C CA . TYR A 1 229 ? -7.615 -5.444 -10.131 1.00 95.56 229 TYR A CA 1
ATOM 1750 C C . TYR A 1 229 ? -8.098 -4.822 -11.446 1.00 95.56 229 TYR A C 1
ATOM 1752 O O . TYR A 1 229 ? -8.900 -5.409 -12.168 1.00 95.56 229 TYR A O 1
ATOM 1760 N N . LYS A 1 230 ? -7.661 -3.595 -11.724 1.00 95.69 230 LYS A N 1
ATOM 1761 C CA . LYS A 1 230 ? -8.108 -2.776 -12.856 1.00 95.69 230 LYS A CA 1
ATOM 1762 C C . LYS A 1 230 ? -6.916 -2.347 -13.697 1.00 95.69 230 LYS A C 1
ATOM 1764 O O . LYS A 1 230 ? -5.830 -2.120 -13.162 1.00 95.69 230 LYS A O 1
ATOM 1769 N N . ASP A 1 231 ? -7.147 -2.216 -15.000 1.00 95.06 231 ASP A N 1
ATOM 1770 C CA . ASP A 1 231 ? -6.164 -1.728 -15.977 1.00 95.06 231 ASP A CA 1
ATOM 1771 C C . ASP A 1 231 ? -4.878 -2.567 -16.082 1.00 95.06 231 ASP A C 1
ATOM 1773 O O . ASP A 1 231 ? -3.871 -2.105 -16.616 1.00 95.06 231 ASP A O 1
ATOM 1777 N N . PHE A 1 232 ? -4.894 -3.805 -15.584 1.00 94.69 232 PHE A N 1
ATOM 1778 C CA . PHE A 1 232 ? -3.831 -4.764 -15.868 1.00 94.69 232 PHE A CA 1
ATOM 1779 C C . PHE A 1 232 ? -3.819 -5.097 -17.367 1.00 94.69 232 PHE A C 1
ATOM 1781 O O . PHE A 1 232 ? -4.890 -5.099 -17.969 1.00 94.69 232 PHE A O 1
ATOM 1788 N N . PRO A 1 233 ? -2.651 -5.360 -17.983 1.00 94.75 233 PRO A N 1
ATOM 1789 C CA . PRO A 1 233 ? -2.604 -5.860 -19.354 1.00 94.75 233 PRO A CA 1
ATOM 1790 C C . PRO A 1 233 ? -3.345 -7.195 -19.490 1.00 94.75 233 PRO A C 1
ATOM 1792 O O . PRO A 1 233 ? -3.291 -8.004 -18.567 1.00 94.75 233 PRO A O 1
ATOM 1795 N N . TRP A 1 234 ? -3.958 -7.457 -20.644 1.00 90.50 234 TRP A N 1
ATOM 1796 C CA . TRP A 1 234 ? -4.740 -8.665 -20.944 1.00 90.50 234 TRP A CA 1
ATOM 1797 C C . TRP A 1 234 ? -3.973 -9.966 -20.694 1.00 90.50 234 TRP A C 1
ATOM 1799 O O . TRP A 1 234 ? -4.555 -10.982 -20.328 1.00 90.50 234 TRP A O 1
ATOM 1809 N N . SER A 1 235 ? -2.654 -9.930 -20.893 1.00 87.38 235 SER A N 1
ATOM 1810 C CA . SER A 1 235 ? -1.778 -11.069 -20.659 1.00 87.38 235 SER A CA 1
ATOM 1811 C C . SER A 1 235 ? -1.529 -11.316 -19.169 1.00 87.38 235 SER A C 1
ATOM 1813 O O . SER A 1 235 ? -1.173 -12.419 -18.787 1.00 87.38 235 SER A O 1
ATOM 1815 N N . ASP A 1 236 ? -1.679 -10.320 -18.296 1.00 89.06 236 ASP A N 1
ATOM 1816 C CA . ASP A 1 236 ? -1.426 -10.490 -16.865 1.00 89.06 236 ASP A CA 1
ATOM 1817 C C . ASP A 1 236 ? -2.538 -11.323 -16.204 1.00 89.06 236 ASP A C 1
ATOM 1819 O O . ASP A 1 236 ? -3.724 -11.127 -16.452 1.00 89.06 236 ASP A O 1
ATOM 1823 N N . TYR A 1 237 ? -2.172 -12.232 -15.299 1.00 85.88 237 TYR A N 1
ATOM 1824 C CA . TYR A 1 237 ? -3.134 -13.080 -14.581 1.00 85.88 237 TYR A CA 1
ATOM 1825 C C . TYR A 1 237 ? -4.107 -12.305 -13.671 1.00 85.88 237 TYR A C 1
ATOM 1827 O O . TYR A 1 237 ? -5.079 -12.873 -13.176 1.00 85.88 237 TYR A O 1
ATOM 1835 N N . ARG A 1 238 ? -3.853 -11.014 -13.423 1.00 90.19 238 ARG A N 1
ATOM 1836 C CA . ARG A 1 238 ? -4.750 -10.101 -12.700 1.00 90.19 238 ARG A CA 1
ATOM 1837 C C . ARG A 1 238 ? -5.673 -9.311 -13.627 1.00 90.19 238 ARG A C 1
ATOM 1839 O O . ARG A 1 238 ? -6.415 -8.467 -13.123 1.00 90.19 238 ARG A O 1
ATOM 1846 N N . TYR A 1 239 ? -5.636 -9.540 -14.940 1.00 91.38 239 TYR A N 1
ATOM 1847 C CA . TYR A 1 239 ? -6.562 -8.917 -15.882 1.00 91.38 239 TYR A CA 1
ATOM 1848 C C . TYR A 1 239 ? -8.012 -9.155 -15.446 1.00 91.38 239 TYR A C 1
ATOM 1850 O O . TYR A 1 239 ? -8.436 -10.295 -15.277 1.00 91.38 239 TYR A O 1
ATOM 1858 N N . GLU A 1 240 ? -8.729 -8.061 -15.174 1.00 89.94 240 GLU A N 1
ATOM 1859 C CA . GLU A 1 240 ? -10.109 -8.042 -14.654 1.00 89.94 240 GLU A CA 1
ATOM 1860 C C . GLU A 1 240 ? -10.361 -8.876 -13.383 1.00 89.94 240 GLU A C 1
ATOM 1862 O O . GLU A 1 240 ? -11.509 -9.143 -13.008 1.00 89.94 240 GLU A O 1
ATOM 1867 N N . ALA A 1 241 ? -9.300 -9.264 -12.675 1.00 91.12 241 ALA A N 1
ATOM 1868 C CA . ALA A 1 241 ? -9.420 -10.164 -11.549 1.00 91.12 241 ALA A CA 1
ATOM 1869 C C . ALA A 1 241 ? -10.137 -9.508 -10.365 1.00 91.12 241 ALA A C 1
ATOM 1871 O O . ALA A 1 241 ? -9.989 -8.315 -10.063 1.00 91.12 241 ALA A O 1
ATOM 1872 N N . LYS A 1 242 ? -10.899 -10.329 -9.644 1.00 93.06 242 LYS A N 1
ATOM 1873 C CA . LYS A 1 242 ? -11.625 -9.934 -8.440 1.00 93.06 242 LYS A CA 1
ATOM 1874 C C . LYS A 1 242 ? -11.391 -10.963 -7.351 1.00 93.06 242 LYS A C 1
ATOM 1876 O O . LYS A 1 242 ? -11.429 -12.163 -7.594 1.00 93.06 242 LYS A O 1
ATOM 1881 N N . LEU A 1 243 ? -11.208 -10.469 -6.139 1.00 90.88 243 LEU A N 1
ATOM 1882 C CA . LEU A 1 243 ? -11.112 -11.268 -4.932 1.00 90.88 243 LEU A CA 1
ATOM 1883 C C . LEU A 1 243 ? -12.269 -10.873 -4.021 1.00 90.88 243 LEU A C 1
ATOM 1885 O O . LEU A 1 243 ? -12.383 -9.715 -3.633 1.00 90.88 243 LEU A O 1
ATOM 1889 N N . SER A 1 244 ? -13.131 -11.823 -3.684 1.00 93.62 244 SER A N 1
ATOM 1890 C CA . SER A 1 244 ? -14.159 -11.662 -2.654 1.00 93.62 244 SER A CA 1
ATOM 1891 C C . SER A 1 244 ? -14.040 -12.832 -1.701 1.00 93.62 244 SER A C 1
ATOM 1893 O O . SER A 1 244 ? -14.113 -13.978 -2.134 1.00 93.62 244 SER A O 1
ATOM 1895 N N . GLY A 1 245 ? -13.798 -12.554 -0.427 1.00 92.00 245 GLY A N 1
ATOM 1896 C CA . GLY A 1 245 ? -13.511 -13.615 0.525 1.00 92.00 245 GLY A CA 1
ATOM 1897 C C . GLY A 1 245 ? -13.465 -13.130 1.958 1.00 92.00 245 GLY A C 1
ATOM 1898 O O . GLY A 1 245 ? -13.780 -11.977 2.260 1.00 92.00 245 GLY A O 1
ATOM 1899 N N . PHE A 1 246 ? -13.063 -14.040 2.835 1.00 93.19 246 PHE A N 1
ATOM 1900 C CA . PHE A 1 246 ? -12.920 -13.775 4.252 1.00 93.19 246 PHE A CA 1
ATOM 1901 C C . PHE A 1 246 ? -11.647 -14.406 4.810 1.00 93.19 246 PHE A C 1
ATOM 1903 O O . PHE A 1 246 ? -11.052 -15.291 4.197 1.00 93.19 246 PHE A O 1
ATOM 1910 N N . MET A 1 247 ? -11.237 -13.935 5.980 1.00 92.38 247 MET A N 1
ATOM 1911 C CA . MET A 1 247 ? -10.075 -14.424 6.704 1.00 92.38 247 MET A CA 1
ATOM 1912 C C . MET A 1 247 ? -10.391 -14.454 8.200 1.00 92.38 247 MET A C 1
ATOM 1914 O O . MET A 1 247 ? -11.019 -13.531 8.722 1.00 92.38 247 MET A O 1
ATOM 1918 N N . ILE A 1 248 ? -9.956 -15.513 8.883 1.00 94.50 248 ILE A N 1
ATOM 1919 C CA . ILE A 1 248 ? -10.038 -15.643 10.340 1.00 94.50 248 ILE A CA 1
ATOM 1920 C C . ILE A 1 248 ? -8.618 -15.795 10.887 1.00 94.50 248 ILE A C 1
ATOM 1922 O O . ILE A 1 248 ? -7.847 -16.616 10.398 1.00 94.50 248 ILE A O 1
ATOM 1926 N N . SER A 1 249 ? -8.272 -14.995 11.894 1.00 92.12 249 SER A N 1
ATOM 1927 C CA . SER A 1 249 ? -6.964 -15.004 12.552 1.00 92.12 249 SER A CA 1
ATOM 1928 C C . SER A 1 249 ? -7.110 -15.107 14.062 1.00 92.12 249 SER A C 1
ATOM 1930 O O . SER A 1 249 ? -7.901 -14.376 14.658 1.00 92.12 249 SER A O 1
ATOM 1932 N N . ALA A 1 250 ? -6.282 -15.951 14.674 1.00 94.38 250 ALA A N 1
ATOM 1933 C CA . ALA A 1 250 ? -6.034 -15.969 16.109 1.00 94.38 250 ALA A CA 1
ATOM 1934 C C . ALA A 1 250 ? -4.559 -15.620 16.358 1.00 94.38 250 ALA A C 1
ATOM 1936 O O . ALA A 1 250 ? -3.671 -16.222 15.758 1.00 94.38 250 ALA A O 1
ATOM 1937 N N . VAL A 1 251 ? -4.299 -14.636 17.216 1.00 93.19 251 VAL A N 1
ATOM 1938 C CA . VAL A 1 251 ? -2.952 -14.142 17.532 1.00 93.19 251 VAL A CA 1
ATOM 1939 C C . VAL A 1 251 ? -2.723 -14.248 19.032 1.00 93.19 251 VAL A C 1
ATOM 1941 O O . VAL A 1 251 ? -3.593 -13.860 19.812 1.00 93.19 251 VAL A O 1
ATOM 1944 N N . ILE A 1 252 ? -1.548 -14.743 19.421 1.00 93.69 252 ILE A N 1
ATOM 1945 C CA . ILE A 1 252 ? -1.062 -14.779 20.803 1.00 93.69 252 ILE A CA 1
ATOM 1946 C C . ILE A 1 252 ? 0.280 -14.041 20.834 1.00 93.69 252 ILE A C 1
ATOM 1948 O O . ILE A 1 252 ? 1.196 -14.394 20.094 1.00 93.69 252 ILE A O 1
ATOM 1952 N N . GLY A 1 253 ? 0.374 -12.992 21.649 1.00 92.12 253 GLY A N 1
ATOM 1953 C CA . GLY A 1 253 ? 1.605 -12.247 21.905 1.00 92.12 253 GLY A CA 1
ATOM 1954 C C . GLY A 1 253 ? 2.238 -12.681 23.224 1.00 92.12 253 GLY A C 1
ATOM 1955 O O . GLY A 1 253 ? 1.568 -12.626 24.257 1.00 92.12 253 GLY A O 1
ATOM 1956 N N . PHE A 1 254 ? 3.506 -13.091 23.175 1.00 86.38 254 PHE A N 1
ATOM 1957 C CA . PHE A 1 254 ? 4.306 -13.528 24.325 1.00 86.38 254 PHE A CA 1
ATOM 1958 C C . PHE A 1 254 ? 5.138 -12.380 24.897 1.00 86.38 254 PHE A C 1
ATOM 1960 O O . PHE A 1 254 ? 5.604 -11.542 24.088 1.00 86.38 254 PHE A O 1
#